Protein AF-A0A0C6FPY2-F1 (afdb_monomer)

Mean predicted aligned error: 19.99 Å

Organism: NCBI:txid270351

Secondary structure (DSSP, 8-state):
-PPPHHHHHHHHHHHHHHHHT--S-SHHHHHHHHHHHHHHHHHHHHHHT--------------SSS-----EEEETTEEEE--PPPP----S-------S------------PPPP-THHHHHHHHHHHHHHHHHTS--PPPPHHHHHHHHHHHHTTPEE-STTS--EE--HHHHHHHHHHHHHTT--TTS-HHHHHHHHHHHHHTTS---HHHHHHHHHHHHHHHHHHTT--HHHHHHHHHHHHTSPPPPHHHHHHHHHHHHHHHHHHHT--HHHHHHHHHHHHTSHHHHHHHHHHHHT--S--SSSS-SSGGGSS------------PPPTTS---

pLDDT: mean 70.2, std 24.11, range [26.72, 98.31]

Foldseek 3Di:
DDDDLVRLVVLLVVLVVVLVPDPDDDPVNVVSVVVNVVSVVVNVVVLVVDDDDDDDDDDDDDDDDDDDFDDWDDDSNAIWGWDDDDPDPDDPDDDDDDDDDDDDDDDDDTDTDGDDDPVVVVVVVVVVVVVVVCVVPPHDDDDPVLVVVLVLCVVLPWDQPDPVSNDTHDDPVSVVVSVVVCVVVVVCVPPPLPVLVVVLQCLLQVVPHDDPLQVVLVVVVVVVVVVVLVVQDPVNVVVVVCVQVVDPDDDVVVVVVVVVVVVVVVCVVVVHDPVVVSVVVSVVCSDPVNSVVSNVQVVQADDDDSARHDPDPVVRDPDDPPPPNDLPQDQDPVRDTD

Structure (mmCIF, N/CA/C/O backbone):
data_AF-A0A0C6FPY2-F1
#
_entry.id   AF-A0A0C6FPY2-F1
#
loop_
_atom_site.group_PDB
_atom_site.id
_atom_site.type_symbol
_atom_site.label_atom_id
_atom_site.label_alt_id
_atom_site.label_comp_id
_atom_site.label_asym_id
_atom_site.label_entity_id
_atom_site.label_seq_id
_atom_site.pdbx_PDB_ins_code
_atom_site.Cartn_x
_atom_site.Cartn_y
_atom_site.Cartn_z
_atom_site.occupancy
_atom_site.B_iso_or_equiv
_atom_site.auth_seq_id
_atom_site.auth_comp_id
_atom_site.auth_asym_id
_atom_site.auth_atom_id
_atom_site.pdbx_PDB_model_num
ATOM 1 N N . MET A 1 1 ? -2.153 37.430 -32.594 1.00 76.69 1 MET A N 1
ATOM 2 C CA . MET A 1 1 ? -3.542 37.606 -32.113 1.00 76.69 1 MET A CA 1
ATOM 3 C C . MET A 1 1 ? -3.763 36.633 -30.969 1.00 76.69 1 MET A C 1
ATOM 5 O O . MET A 1 1 ? -3.404 35.472 -31.121 1.00 76.69 1 MET A O 1
ATOM 9 N N . THR A 1 2 ? -4.265 37.092 -29.825 1.00 91.62 2 THR A N 1
ATOM 10 C CA . THR A 1 2 ? -4.570 36.222 -28.676 1.00 91.62 2 THR A CA 1
ATOM 11 C C . THR A 1 2 ? -5.831 35.415 -28.983 1.00 91.62 2 THR A C 1
ATOM 13 O O . THR A 1 2 ? -6.823 36.002 -29.408 1.00 91.62 2 THR A O 1
ATOM 16 N N . MET A 1 3 ? -5.797 34.089 -28.810 1.00 95.19 3 MET A N 1
ATOM 17 C CA . MET A 1 3 ? -6.982 33.241 -29.007 1.00 95.19 3 MET A CA 1
ATOM 18 C C . MET A 1 3 ? -8.059 33.584 -27.971 1.00 95.19 3 MET A C 1
ATOM 20 O O . MET A 1 3 ? -7.750 33.779 -26.792 1.00 95.19 3 MET A O 1
ATOM 24 N N . THR A 1 4 ? -9.321 33.641 -28.399 1.00 95.69 4 THR A N 1
ATOM 25 C CA . THR A 1 4 ? -10.466 33.772 -27.488 1.00 95.69 4 THR A CA 1
ATOM 26 C C . THR A 1 4 ? -10.624 32.508 -26.637 1.00 95.69 4 THR A C 1
ATOM 28 O O . THR A 1 4 ? -10.095 31.446 -26.970 1.00 95.69 4 THR A O 1
ATOM 31 N N . ARG A 1 5 ? -11.377 32.591 -25.533 1.00 92.44 5 ARG A N 1
ATOM 32 C CA . ARG A 1 5 ? -11.673 31.426 -24.680 1.00 92.44 5 ARG A CA 1
ATOM 33 C C . ARG A 1 5 ? -12.324 30.285 -25.468 1.00 92.44 5 ARG A C 1
ATOM 35 O O . ARG A 1 5 ? -11.948 29.133 -25.295 1.00 92.44 5 ARG A O 1
ATOM 42 N N . GLU A 1 6 ? -13.262 30.612 -26.352 1.00 94.94 6 GLU A N 1
ATOM 43 C CA . GLU A 1 6 ? -13.939 29.646 -27.228 1.00 94.94 6 GLU A CA 1
ATOM 44 C C . GLU A 1 6 ? -12.956 28.976 -28.193 1.00 94.94 6 GLU A C 1
ATOM 46 O O . GLU A 1 6 ? -12.966 27.757 -28.330 1.00 94.94 6 GLU A O 1
ATOM 51 N N . GLN A 1 7 ? -12.041 29.749 -28.789 1.00 96.06 7 GLN A N 1
ATOM 52 C CA . GLN A 1 7 ? -10.987 29.211 -29.653 1.00 96.06 7 GLN A CA 1
ATOM 53 C C . GLN A 1 7 ? -10.018 28.303 -28.883 1.00 96.06 7 GLN A C 1
ATOM 55 O O . GLN A 1 7 ? -9.578 27.286 -29.413 1.00 96.06 7 GLN A O 1
ATOM 60 N N . LEU A 1 8 ? -9.695 28.644 -27.631 1.00 94.81 8 LEU A N 1
ATOM 61 C CA . LEU A 1 8 ? -8.868 27.805 -26.760 1.00 94.81 8 LEU A CA 1
ATOM 62 C C . LEU A 1 8 ? -9.571 26.490 -26.391 1.00 94.81 8 LEU A C 1
ATOM 64 O O . LEU A 1 8 ? -8.928 25.446 -26.406 1.00 94.81 8 LEU A O 1
ATOM 68 N N . ILE A 1 9 ? -10.875 26.518 -26.093 1.00 93.19 9 ILE A N 1
ATOM 69 C CA . ILE A 1 9 ? -11.669 25.309 -25.809 1.00 93.19 9 ILE A CA 1
ATOM 70 C C . ILE A 1 9 ? -11.730 24.407 -27.045 1.00 93.19 9 ILE A C 1
ATOM 72 O O . ILE A 1 9 ? -11.393 23.231 -26.947 1.00 93.19 9 ILE A O 1
ATOM 76 N N . ALA A 1 10 ? -12.066 24.964 -28.211 1.00 95.19 10 ALA A N 1
ATOM 77 C CA . ALA A 1 10 ? -12.132 24.199 -29.454 1.00 95.19 10 ALA A CA 1
ATOM 78 C C . ALA A 1 10 ? -10.785 23.538 -29.793 1.00 95.19 10 ALA A C 1
ATOM 80 O O . ALA A 1 10 ? -10.741 22.362 -30.145 1.00 95.19 10 ALA A O 1
ATOM 81 N N . ARG A 1 11 ? -9.672 24.264 -29.618 1.00 96.75 11 ARG A N 1
ATOM 82 C CA . ARG A 1 11 ? -8.326 23.730 -29.868 1.00 96.75 11 ARG A CA 1
ATOM 83 C C . ARG A 1 11 ? -7.916 22.650 -28.863 1.00 96.75 11 ARG A C 1
ATOM 85 O O . ARG A 1 11 ? -7.263 21.688 -29.251 1.00 96.75 11 ARG A O 1
ATOM 92 N N . ARG A 1 12 ? -8.297 22.789 -27.586 1.00 97.69 12 ARG A N 1
ATOM 93 C CA . ARG A 1 12 ? -8.093 21.750 -26.561 1.00 97.69 12 ARG A CA 1
ATOM 94 C C . ARG A 1 12 ? -8.775 20.447 -26.975 1.00 97.69 12 ARG A C 1
ATOM 96 O O . ARG A 1 12 ? -8.150 19.395 -26.904 1.00 97.69 12 ARG A O 1
ATOM 103 N N . ASP A 1 13 ? -10.034 20.533 -27.394 1.00 94.06 13 ASP A N 1
ATOM 104 C CA . ASP A 1 13 ? -10.842 19.358 -27.733 1.00 94.06 13 ASP A CA 1
ATOM 105 C C . ASP A 1 13 ? -10.333 18.684 -29.016 1.00 94.06 13 ASP A C 1
ATOM 107 O O . ASP A 1 13 ? -10.238 17.460 -29.074 1.00 94.06 13 ASP A O 1
ATOM 111 N N . GLU A 1 14 ? -9.909 19.476 -30.006 1.00 97.00 14 GLU A N 1
ATOM 112 C CA . GLU A 1 14 ? -9.254 18.978 -31.220 1.00 97.00 14 GLU A CA 1
ATOM 113 C C . GLU A 1 14 ? -7.953 18.216 -30.908 1.00 97.00 14 GLU A C 1
ATOM 115 O O . GLU A 1 14 ? -7.761 17.101 -31.393 1.00 97.00 14 GLU A O 1
ATOM 120 N N . LEU A 1 15 ? -7.068 18.789 -30.082 1.00 95.44 15 LEU A N 1
ATOM 121 C CA . LEU A 1 15 ? -5.802 18.153 -29.702 1.00 95.44 15 LEU A CA 1
ATOM 122 C C . LEU A 1 15 ? -6.018 16.876 -28.894 1.00 95.44 15 LEU A C 1
ATOM 124 O O . LEU A 1 15 ? -5.331 15.887 -29.134 1.00 95.44 15 LEU A O 1
ATOM 128 N N . GLN A 1 16 ? -6.979 16.881 -27.967 1.00 95.12 16 GLN A N 1
ATOM 129 C CA . GLN A 1 16 ? -7.322 15.686 -27.201 1.00 95.12 16 GLN A CA 1
ATOM 130 C C . GLN A 1 16 ? -7.795 14.565 -28.136 1.00 95.12 16 GLN A C 1
ATOM 132 O O . GLN A 1 16 ? -7.278 13.457 -28.057 1.00 95.12 16 GLN A O 1
ATOM 137 N N . ALA A 1 17 ? -8.678 14.869 -29.093 1.00 92.56 17 ALA A N 1
ATOM 138 C CA . ALA A 1 17 ? -9.138 13.887 -30.074 1.00 92.56 17 ALA A CA 1
ATOM 139 C C . ALA A 1 17 ? -8.003 13.360 -30.977 1.00 92.56 17 ALA A C 1
ATOM 141 O O . ALA A 1 17 ? -7.987 12.179 -31.318 1.00 92.56 17 ALA A O 1
ATOM 142 N N . GLN A 1 18 ? -7.037 14.206 -31.359 1.00 94.12 18 GLN A N 1
ATOM 143 C CA . GLN A 1 18 ? -5.865 13.790 -32.146 1.00 94.12 18 GLN A CA 1
ATOM 144 C C . GLN A 1 18 ? -4.920 12.878 -31.355 1.00 94.12 18 GLN A C 1
ATOM 146 O O . GLN A 1 18 ? -4.381 11.920 -31.915 1.00 94.12 18 GLN A O 1
ATOM 151 N N . ILE A 1 19 ? -4.732 13.153 -30.062 1.00 92.06 19 ILE A N 1
ATOM 152 C CA . ILE A 1 19 ? -3.955 12.302 -29.154 1.00 92.06 19 ILE A CA 1
ATOM 153 C C . ILE A 1 19 ? -4.657 10.952 -28.982 1.00 92.06 19 ILE A C 1
ATOM 155 O O . ILE A 1 19 ? -4.022 9.920 -29.176 1.00 92.06 19 ILE A O 1
ATOM 159 N N . ASP A 1 20 ? -5.964 10.954 -28.716 1.00 88.44 20 ASP A N 1
ATOM 160 C CA . ASP A 1 20 ? -6.750 9.734 -28.498 1.00 88.44 20 ASP A CA 1
ATOM 161 C C . ASP A 1 20 ? -6.816 8.849 -29.759 1.00 88.44 20 ASP A C 1
ATOM 163 O O . ASP A 1 20 ? -6.809 7.624 -29.667 1.00 88.44 20 ASP A O 1
ATOM 167 N N . ALA A 1 21 ? -6.840 9.456 -30.952 1.00 91.31 21 ALA A N 1
ATOM 168 C CA . ALA A 1 21 ? -6.819 8.742 -32.231 1.00 91.31 21 ALA A CA 1
ATOM 169 C C . ALA A 1 21 ? -5.420 8.236 -32.641 1.00 91.31 21 ALA A C 1
ATOM 171 O O . ALA A 1 21 ? -5.292 7.478 -33.609 1.00 91.31 21 ALA A O 1
ATOM 172 N N . SER A 1 22 ? -4.360 8.656 -31.946 1.00 92.56 22 SER A N 1
ATOM 173 C CA . SER A 1 22 ? -2.987 8.267 -32.267 1.00 92.56 22 SER A CA 1
ATOM 174 C C . SER A 1 22 ? -2.629 6.935 -31.600 1.00 92.56 22 SER A C 1
ATOM 176 O O . SER A 1 22 ? -2.383 6.866 -30.402 1.00 92.56 22 SER A O 1
ATOM 178 N N . ASN A 1 23 ? -2.505 5.865 -32.392 1.00 75.56 23 ASN A N 1
ATOM 179 C CA . ASN A 1 23 ? -2.154 4.514 -31.915 1.00 75.56 23 ASN A CA 1
ATOM 180 C C . ASN A 1 23 ? -0.660 4.330 -31.546 1.00 75.56 23 ASN A C 1
ATOM 182 O O . ASN A 1 23 ? -0.128 3.225 -31.656 1.00 75.56 23 ASN A O 1
ATOM 186 N N . GLY A 1 24 ? 0.062 5.384 -31.158 1.00 76.25 24 GLY A N 1
ATOM 187 C CA . GLY A 1 24 ? 1.499 5.282 -30.905 1.00 76.25 24 GLY A CA 1
ATOM 188 C C . GLY A 1 24 ? 2.092 6.425 -30.093 1.00 76.25 24 GLY A C 1
ATOM 189 O O . GLY A 1 24 ? 1.536 7.513 -30.007 1.00 76.25 24 GLY A O 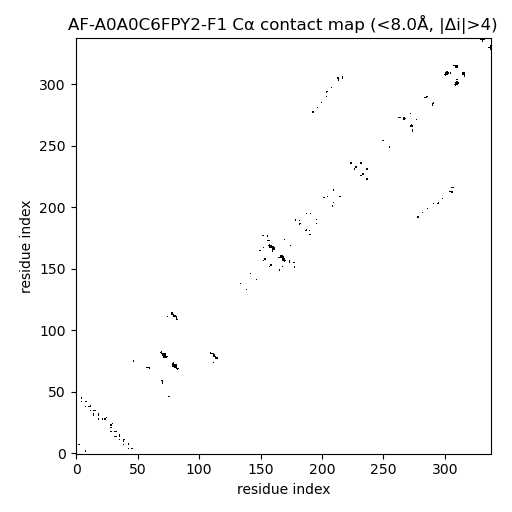1
ATOM 190 N N . TRP A 1 25 ? 3.268 6.166 -29.524 1.00 59.38 25 TRP A N 1
ATOM 191 C CA . TRP A 1 25 ? 4.075 7.142 -28.797 1.00 59.38 25 TRP A CA 1
ATOM 192 C C . TRP A 1 25 ? 5.169 7.659 -29.733 1.00 59.38 25 TRP A C 1
ATOM 194 O O . TRP A 1 25 ? 5.946 6.879 -30.280 1.00 59.38 25 TRP A O 1
ATOM 204 N N . GLY A 1 26 ? 5.226 8.970 -29.957 1.00 84.81 26 GLY A N 1
ATOM 205 C CA . GLY A 1 26 ? 6.209 9.575 -30.853 1.00 84.81 26 GLY A CA 1
ATOM 206 C C . GLY A 1 26 ? 6.302 11.084 -30.676 1.00 84.81 26 GLY A C 1
ATOM 207 O O . GLY A 1 26 ? 5.464 11.692 -30.011 1.00 84.81 26 GLY A O 1
ATOM 208 N N . ALA A 1 27 ? 7.311 11.701 -31.297 1.00 74.88 27 ALA A N 1
ATOM 209 C CA . ALA A 1 27 ? 7.592 13.135 -31.159 1.00 74.88 27 ALA A CA 1
ATOM 210 C C . ALA A 1 27 ? 6.378 14.030 -31.485 1.00 74.88 27 ALA A C 1
ATOM 212 O O . ALA A 1 27 ? 6.184 15.061 -30.848 1.00 74.88 27 ALA A O 1
ATOM 213 N N . ALA A 1 28 ? 5.523 13.601 -32.420 1.00 84.56 28 ALA A N 1
ATOM 214 C CA . ALA A 1 28 ? 4.280 14.295 -32.750 1.00 84.56 28 ALA A CA 1
ATOM 215 C C . ALA A 1 28 ? 3.269 14.292 -31.584 1.00 84.56 28 ALA A C 1
ATOM 217 O O . ALA A 1 28 ? 2.714 15.337 -31.258 1.00 84.56 28 ALA A O 1
ATOM 218 N N . VAL A 1 29 ? 3.071 13.152 -30.911 1.00 90.06 29 VAL A N 1
ATOM 219 C CA . VAL A 1 29 ? 2.168 13.038 -29.746 1.00 90.06 29 VAL A CA 1
ATOM 220 C C . VAL A 1 29 ? 2.714 13.798 -28.537 1.00 90.06 29 VAL A C 1
ATOM 222 O O . VAL A 1 29 ? 1.945 14.417 -27.800 1.00 90.06 29 VAL A O 1
ATOM 225 N N . GLY A 1 30 ? 4.041 13.828 -28.379 1.00 88.62 30 GLY A N 1
ATOM 226 C CA . GLY A 1 30 ? 4.709 14.651 -27.369 1.00 88.62 30 GLY A CA 1
ATOM 227 C C . GLY A 1 30 ? 4.429 16.144 -27.557 1.00 88.62 30 GLY A C 1
ATOM 228 O O . GLY A 1 30 ? 3.974 16.803 -26.626 1.00 88.62 30 GLY A O 1
ATOM 229 N N . ALA A 1 31 ? 4.610 16.661 -28.777 1.00 91.94 31 ALA A N 1
ATOM 230 C CA . ALA A 1 31 ? 4.343 18.066 -29.089 1.00 91.94 31 ALA A CA 1
ATOM 231 C C . ALA A 1 31 ? 2.858 18.442 -28.911 1.00 91.94 31 ALA A C 1
ATOM 233 O O . ALA A 1 31 ? 2.552 19.502 -28.366 1.00 91.94 31 ALA A O 1
ATOM 234 N N . MET A 1 32 ? 1.933 17.559 -29.312 1.00 94.31 32 MET A N 1
ATOM 235 C CA . MET A 1 32 ? 0.491 17.768 -29.107 1.00 94.31 32 MET A CA 1
ATOM 236 C C . MET A 1 32 ? 0.120 17.802 -27.617 1.00 94.31 32 MET A C 1
ATOM 238 O O . MET A 1 32 ? -0.660 18.658 -27.200 1.00 94.31 32 MET A O 1
ATOM 242 N N . SER A 1 33 ? 0.709 16.919 -26.804 1.00 92.50 33 SER A N 1
ATOM 243 C CA . SER A 1 33 ? 0.509 16.907 -25.347 1.00 92.50 33 SER A CA 1
ATOM 244 C C . SER A 1 33 ? 1.019 18.191 -24.686 1.00 92.50 33 SER A C 1
ATOM 246 O O . SER A 1 33 ? 0.346 18.763 -23.828 1.00 92.50 33 SER A O 1
ATOM 248 N N . GLU A 1 34 ? 2.181 18.692 -25.109 1.00 94.69 34 GLU A N 1
ATOM 249 C CA . GLU A 1 34 ? 2.744 19.938 -24.582 1.00 94.69 34 GLU A CA 1
ATOM 250 C C . GLU A 1 34 ? 1.883 21.163 -24.948 1.00 94.69 34 GLU A C 1
ATOM 252 O O . GLU A 1 34 ? 1.612 22.019 -24.096 1.00 94.69 34 GLU A O 1
ATOM 257 N N . GLU A 1 35 ? 1.380 21.224 -26.188 1.00 96.81 35 GLU A N 1
ATOM 258 C CA . GLU A 1 35 ? 0.444 22.267 -26.627 1.00 96.81 35 GLU A CA 1
ATOM 259 C C . GLU A 1 35 ? -0.865 22.223 -25.817 1.00 96.81 35 GLU A C 1
ATOM 261 O O . GLU A 1 35 ? -1.342 23.266 -25.348 1.00 96.81 35 GLU A O 1
ATOM 266 N N . LEU A 1 36 ? -1.415 21.022 -25.598 1.00 95.62 36 LEU A N 1
ATOM 267 C CA . LEU A 1 36 ? -2.635 20.796 -24.823 1.00 95.62 36 LEU A CA 1
ATOM 268 C C . LEU A 1 36 ? -2.497 21.321 -23.385 1.00 95.62 36 LEU A C 1
ATOM 270 O O . LEU A 1 36 ? -3.366 22.060 -22.909 1.00 95.62 36 LEU A O 1
ATOM 274 N N . GLU A 1 37 ? -1.389 21.018 -22.709 1.00 94.69 37 GLU A N 1
ATOM 275 C CA . GLU A 1 37 ? -1.114 21.526 -21.359 1.00 94.69 37 GLU A CA 1
ATOM 276 C C . GLU A 1 37 ? -0.930 23.053 -21.338 1.00 94.69 37 GLU A C 1
ATOM 278 O O . GLU A 1 37 ? -1.426 23.749 -20.444 1.00 94.69 37 GLU A O 1
ATOM 283 N N . GLY A 1 38 ? -0.304 23.623 -22.372 1.00 95.81 38 GLY A N 1
ATOM 284 C CA . GLY A 1 38 ? -0.229 25.073 -22.556 1.00 95.81 38 GLY A CA 1
ATOM 285 C C . GLY A 1 38 ? -1.601 25.747 -22.716 1.00 95.81 38 GLY A C 1
ATOM 286 O O . GLY A 1 38 ? -1.800 26.877 -22.257 1.00 95.81 38 GLY A O 1
ATOM 287 N N . ILE A 1 39 ? -2.567 25.083 -23.353 1.00 95.69 39 ILE A N 1
ATOM 288 C CA . ILE A 1 39 ? -3.945 25.581 -23.492 1.00 95.69 39 ILE A CA 1
ATOM 289 C C . ILE A 1 39 ? -4.707 25.478 -22.169 1.00 95.69 39 ILE A C 1
ATOM 291 O O . ILE A 1 39 ? -5.353 26.453 -21.775 1.00 95.69 39 ILE A O 1
ATOM 295 N N . LYS A 1 40 ? -4.589 24.355 -21.447 1.00 92.56 40 LYS A N 1
ATOM 296 C CA . LYS A 1 40 ? -5.219 24.174 -20.127 1.00 92.56 40 LYS A CA 1
ATOM 297 C C . LYS A 1 40 ? -4.789 25.268 -19.146 1.00 92.56 40 LYS A C 1
ATOM 299 O O . LYS A 1 40 ? -5.649 25.906 -18.538 1.00 92.56 40 LYS A O 1
ATOM 304 N N . ARG A 1 41 ? -3.486 25.578 -19.082 1.00 93.94 41 ARG A N 1
ATOM 305 C CA . ARG A 1 41 ? -2.957 26.674 -18.246 1.00 93.94 41 ARG A CA 1
ATOM 306 C C . ARG A 1 41 ? -3.553 28.040 -18.603 1.00 93.94 41 ARG A C 1
ATOM 308 O O . ARG A 1 41 ? -3.940 28.791 -17.711 1.00 93.94 41 ARG A O 1
ATOM 315 N N . ARG A 1 42 ? -3.682 28.363 -19.896 1.00 94.25 42 ARG A N 1
ATOM 316 C CA . ARG A 1 42 ? -4.280 29.634 -20.355 1.00 94.25 42 ARG A CA 1
ATOM 317 C C . ARG A 1 42 ? -5.768 29.734 -20.023 1.00 94.25 42 ARG A C 1
ATOM 319 O O . ARG A 1 42 ? -6.224 30.788 -19.586 1.00 94.25 42 ARG A O 1
ATOM 326 N N . LEU A 1 43 ? -6.520 28.646 -20.190 1.00 92.19 43 LEU A N 1
ATOM 327 C CA . LEU A 1 43 ? -7.932 28.595 -19.807 1.00 92.19 43 LEU A CA 1
ATOM 328 C C . LEU A 1 43 ? -8.114 28.787 -18.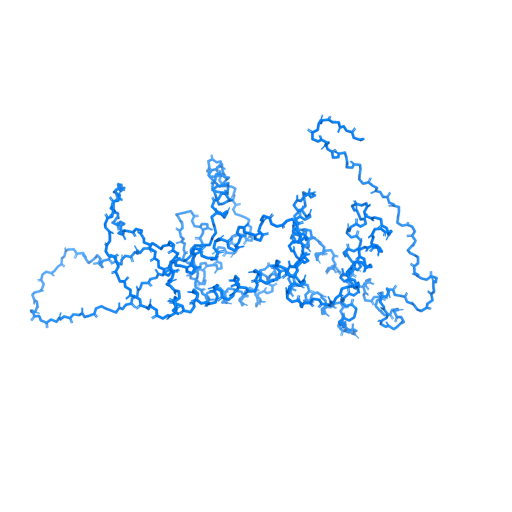299 1.00 92.19 43 LEU A C 1
ATOM 330 O O . LEU A 1 43 ? -9.017 29.515 -17.888 1.00 92.19 43 LEU A O 1
ATOM 334 N N . GLN A 1 44 ? -7.241 28.186 -17.488 1.00 85.88 44 GLN A N 1
ATOM 335 C CA . GLN A 1 44 ? -7.256 28.339 -16.035 1.00 85.88 44 GLN A CA 1
ATOM 336 C C . GLN A 1 44 ? -6.939 29.780 -15.606 1.00 85.88 44 GLN A C 1
ATOM 338 O O . GLN A 1 44 ? -7.665 30.338 -14.784 1.00 85.88 44 GLN A O 1
ATOM 343 N N . ALA A 1 45 ? -5.945 30.424 -16.226 1.00 86.56 45 ALA A N 1
ATOM 344 C CA . ALA A 1 45 ? -5.622 31.833 -15.978 1.00 86.56 45 ALA A CA 1
ATOM 345 C C . ALA A 1 45 ? -6.787 32.783 -16.333 1.00 86.56 45 ALA A C 1
ATOM 347 O O . ALA A 1 45 ? -7.097 33.708 -15.584 1.00 86.56 45 ALA A O 1
ATOM 348 N N . GLN A 1 46 ? -7.523 32.509 -17.417 1.00 86.38 46 GLN A N 1
ATOM 349 C CA . GLN A 1 46 ? -8.708 33.300 -17.782 1.00 86.38 46 GLN A CA 1
ATOM 350 C C . GLN A 1 46 ? -9.883 33.134 -16.805 1.00 86.38 46 GLN A C 1
ATOM 352 O O . GLN A 1 46 ? -10.755 33.998 -16.749 1.00 86.38 46 GLN A O 1
ATOM 357 N N . VAL A 1 47 ? -9.948 32.029 -16.050 1.00 75.25 47 VAL A N 1
ATOM 358 C CA . VAL A 1 47 ? -10.948 31.858 -14.980 1.00 75.25 47 VAL A CA 1
ATOM 359 C C . VAL A 1 47 ? -10.588 32.705 -13.759 1.00 75.25 47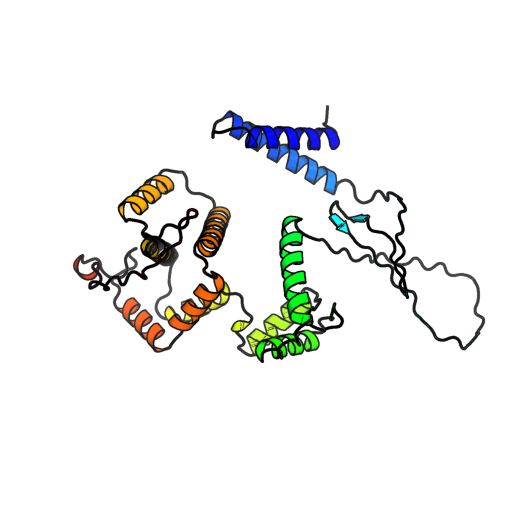 VAL A C 1
ATOM 361 O O . VAL A 1 47 ? -11.488 33.256 -13.130 1.00 75.25 47 VAL A O 1
ATOM 364 N N . SER A 1 48 ? -9.298 32.862 -13.441 1.00 63.88 48 SER A N 1
ATOM 365 C CA . SER A 1 48 ? -8.868 33.707 -12.317 1.00 63.88 48 SER A CA 1
ATOM 366 C C . SER A 1 48 ? -9.047 35.209 -12.562 1.00 63.88 48 SER A C 1
ATOM 368 O O . SER A 1 48 ? -9.180 35.959 -11.601 1.00 63.88 48 SER A O 1
ATOM 370 N N . GLU A 1 49 ? -9.099 35.652 -13.821 1.00 63.06 49 GLU A N 1
ATOM 371 C CA . GLU A 1 49 ? -9.188 37.076 -14.183 1.00 63.06 49 GLU A CA 1
ATOM 372 C C . GLU A 1 49 ? -10.622 37.631 -14.264 1.00 63.06 49 GLU A C 1
ATOM 374 O O . GLU A 1 49 ? -10.793 38.839 -14.413 1.00 63.06 49 GLU A O 1
ATOM 379 N N . ASN A 1 50 ? -11.662 36.794 -14.149 1.00 48.72 50 ASN A N 1
ATOM 380 C CA . ASN A 1 50 ? -13.054 37.225 -14.332 1.00 48.72 50 ASN A CA 1
ATOM 381 C C . ASN A 1 50 ? -13.947 36.894 -13.114 1.00 48.72 50 ASN A C 1
ATOM 383 O O . ASN A 1 50 ? -14.796 35.997 -13.181 1.00 48.72 50 ASN A O 1
ATOM 387 N N . PRO A 1 51 ? -13.773 37.583 -11.970 1.00 43.78 51 PRO A N 1
ATOM 388 C CA . PRO A 1 51 ? -14.655 37.417 -10.825 1.00 43.78 51 PRO A CA 1
ATOM 389 C C . PRO A 1 51 ? -15.980 38.162 -11.075 1.00 43.78 51 PRO A C 1
ATOM 391 O O . PRO A 1 51 ? -16.028 39.387 -11.073 1.00 43.78 51 PRO A O 1
ATOM 394 N N . CYS A 1 52 ? -17.060 37.397 -11.258 1.00 41.59 52 CYS A N 1
ATOM 395 C CA . CYS A 1 52 ? -18.464 37.829 -11.356 1.00 41.59 52 CYS A CA 1
ATOM 396 C C . CYS A 1 52 ? -18.886 38.619 -12.612 1.00 41.59 52 CYS A C 1
ATOM 398 O O . CYS A 1 52 ? -18.856 39.846 -12.657 1.00 41.59 52 CYS A O 1
ATOM 400 N N . ARG A 1 53 ? -19.503 37.905 -13.563 1.00 37.78 53 ARG A N 1
ATOM 401 C CA . ARG A 1 53 ? -20.623 38.437 -14.354 1.00 37.78 53 ARG A CA 1
ATOM 402 C C . ARG A 1 53 ? -21.877 37.647 -13.985 1.00 37.78 53 ARG A C 1
ATOM 404 O O . ARG A 1 53 ? -21.960 36.457 -14.273 1.00 37.78 53 ARG A O 1
ATOM 411 N N . GLN A 1 54 ? -22.804 38.311 -13.304 1.00 38.91 54 GLN A N 1
ATOM 412 C CA . GLN A 1 54 ? -24.153 37.822 -13.023 1.00 38.91 54 GLN A CA 1
ATOM 413 C C . GLN A 1 54 ? -24.879 37.679 -14.369 1.00 38.91 54 GLN A C 1
ATOM 415 O O . GLN A 1 54 ? -24.979 38.653 -15.115 1.00 38.91 54 GLN A O 1
ATOM 420 N N . VAL A 1 55 ? -25.304 36.467 -14.721 1.00 34.09 55 VAL A N 1
ATOM 421 C CA . VAL A 1 55 ? -26.148 36.217 -15.896 1.00 34.09 55 VAL A CA 1
ATOM 422 C C . VAL A 1 55 ? -27.510 35.788 -15.371 1.00 34.09 55 VAL A C 1
ATOM 424 O O . VAL A 1 55 ? -27.617 34.741 -14.739 1.00 34.09 55 VAL A O 1
ATOM 427 N N . ASP A 1 56 ? -28.525 36.613 -15.613 1.00 38.06 56 ASP A N 1
ATOM 428 C CA . ASP A 1 56 ? -29.917 36.317 -15.280 1.00 38.06 56 ASP A CA 1
ATOM 429 C C . ASP A 1 56 ? -30.509 35.337 -16.302 1.00 38.06 56 ASP A C 1
ATOM 431 O O . ASP A 1 56 ? -30.592 35.651 -17.491 1.00 38.06 56 ASP A O 1
ATOM 435 N N . LEU A 1 57 ? -30.968 34.168 -15.846 1.00 30.09 57 LEU A N 1
ATOM 436 C CA . LEU A 1 57 ? -31.882 33.299 -16.597 1.00 30.09 57 LEU A CA 1
ATOM 437 C C . LEU A 1 57 ? -32.909 32.656 -15.647 1.00 30.09 57 LEU A C 1
ATOM 439 O O . LEU A 1 57 ? -32.503 32.067 -14.644 1.00 30.09 57 LEU A O 1
ATOM 443 N N . PRO A 1 58 ? -34.224 32.706 -15.952 1.00 36.91 58 PRO A N 1
ATOM 444 C CA . PRO A 1 58 ? -35.248 32.077 -15.131 1.00 36.91 58 PRO A CA 1
ATOM 445 C C . PRO A 1 58 ? -35.755 30.771 -15.760 1.00 36.91 58 PRO A C 1
ATOM 447 O O . PRO A 1 58 ? -36.355 30.780 -16.831 1.00 36.91 58 PRO A O 1
ATOM 450 N N . HIS A 1 59 ? -35.630 29.661 -15.036 1.00 29.23 59 HIS A N 1
ATOM 451 C CA . HIS A 1 59 ? -36.566 28.541 -15.141 1.00 29.23 59 HIS A CA 1
ATOM 452 C C . HIS A 1 59 ? -36.873 28.038 -13.727 1.00 29.23 59 HIS A C 1
ATOM 454 O O . HIS A 1 59 ? -35.982 27.603 -13.002 1.00 29.23 59 HIS A O 1
ATOM 460 N N . VAL A 1 60 ? -38.140 28.149 -13.325 1.00 32.41 60 VAL A N 1
ATOM 461 C CA . VAL A 1 60 ? -38.662 27.672 -12.038 1.00 32.41 60 VAL A CA 1
ATOM 462 C C . VAL A 1 60 ? -39.484 26.420 -12.322 1.00 32.41 60 VAL A C 1
ATOM 464 O O . VAL A 1 60 ? -40.449 26.487 -13.082 1.00 32.41 60 VAL A O 1
ATOM 467 N N . ILE A 1 61 ? -39.113 25.287 -11.726 1.00 29.19 61 ILE A N 1
ATOM 468 C CA . ILE A 1 61 ? -39.959 24.089 -11.672 1.00 29.19 61 ILE A CA 1
ATOM 469 C C . ILE A 1 61 ? -40.525 24.012 -10.256 1.00 29.19 61 ILE A C 1
ATOM 471 O O . ILE A 1 61 ? -39.783 24.060 -9.279 1.00 29.19 61 ILE A O 1
ATOM 475 N N . GLN A 1 62 ? -41.849 23.945 -10.159 1.00 28.75 62 GLN A N 1
ATOM 476 C CA . GLN A 1 62 ? -42.585 23.961 -8.901 1.00 28.75 62 GLN A CA 1
ATOM 477 C C . GLN A 1 62 ? -42.863 22.521 -8.455 1.00 28.75 62 GLN A C 1
ATOM 479 O O . GLN A 1 62 ? -43.545 21.781 -9.162 1.00 28.75 62 GLN A O 1
ATOM 484 N N . LEU A 1 63 ? -42.356 22.131 -7.284 1.00 29.44 63 LEU A N 1
ATOM 485 C CA . LEU A 1 63 ? -42.756 20.906 -6.587 1.00 29.44 63 LEU A CA 1
ATOM 486 C C . LEU A 1 63 ? -43.466 21.289 -5.284 1.00 29.44 63 LEU A C 1
ATOM 488 O O . LEU A 1 63 ? -43.179 22.323 -4.685 1.00 29.44 63 LEU A O 1
ATOM 492 N N . GLY A 1 64 ? -44.497 20.519 -4.945 1.00 31.45 64 GLY A N 1
ATOM 493 C CA . GLY A 1 64 ? -45.493 20.865 -3.938 1.00 31.45 64 GLY A CA 1
ATOM 494 C C . GLY A 1 64 ? -44.989 20.880 -2.493 1.00 31.45 64 GLY A C 1
ATOM 495 O O . GLY A 1 64 ? -44.007 20.239 -2.147 1.00 31.45 64 GLY A O 1
ATOM 496 N N . THR A 1 65 ? -45.776 21.606 -1.691 1.00 38.56 65 THR A N 1
ATOM 497 C CA . THR A 1 65 ? -45.773 21.771 -0.226 1.00 38.56 65 THR A CA 1
ATOM 498 C C . THR A 1 65 ? -44.499 22.320 0.410 1.00 38.56 65 THR A C 1
ATOM 500 O O . THR A 1 65 ? -43.637 21.576 0.850 1.00 38.56 65 THR A O 1
ATOM 503 N N . GLY A 1 66 ? -44.488 23.644 0.587 1.00 45.00 66 GLY A N 1
ATOM 504 C CA . GLY A 1 66 ? -43.828 24.286 1.727 1.00 45.00 66 GLY A CA 1
ATOM 505 C C . GLY A 1 66 ? -42.698 25.233 1.370 1.00 45.00 66 GLY A C 1
ATOM 506 O O . GLY A 1 66 ? -42.785 26.407 1.718 1.00 45.00 66 GLY A O 1
ATOM 507 N N . ASP A 1 67 ? -41.706 24.765 0.616 1.00 38.59 67 ASP A N 1
ATOM 508 C CA . ASP A 1 67 ? -40.449 25.497 0.463 1.00 38.59 67 ASP A CA 1
ATOM 509 C C . ASP A 1 67 ? -40.225 26.017 -0.961 1.00 38.59 67 ASP A C 1
ATOM 511 O O . ASP A 1 67 ? -40.432 25.335 -1.967 1.00 38.59 67 ASP A O 1
ATOM 515 N N . ARG A 1 68 ? -39.807 27.285 -1.055 1.00 38.44 68 ARG A N 1
ATOM 516 C CA . ARG A 1 68 ? -39.399 27.907 -2.319 1.00 38.44 68 ARG A CA 1
ATOM 517 C C . ARG A 1 68 ? -37.967 27.491 -2.644 1.00 38.44 68 ARG A C 1
ATOM 519 O O . ARG A 1 68 ? -37.030 28.003 -2.045 1.00 38.44 68 ARG A O 1
ATOM 526 N N . ILE A 1 69 ? -37.791 26.651 -3.658 1.00 39.97 69 ILE A N 1
ATOM 527 C CA . ILE A 1 69 ? -36.497 26.482 -4.333 1.00 39.97 69 ILE A CA 1
ATOM 528 C C . ILE A 1 69 ? -36.309 27.659 -5.299 1.00 39.97 69 ILE A C 1
ATOM 530 O O . ILE A 1 69 ? -37.180 27.908 -6.137 1.00 39.97 69 ILE A O 1
ATOM 534 N N . ILE A 1 70 ? -35.178 28.369 -5.223 1.00 46.62 70 ILE A N 1
ATOM 535 C CA . ILE A 1 70 ? -34.833 29.419 -6.193 1.00 46.62 70 ILE A CA 1
ATOM 536 C C . ILE A 1 70 ? -33.550 29.037 -6.944 1.00 46.62 70 ILE A C 1
ATOM 538 O O . ILE A 1 70 ? -32.437 29.313 -6.520 1.00 46.62 70 ILE A O 1
ATOM 542 N N . THR A 1 71 ? -33.769 28.462 -8.130 1.00 42.28 71 THR A N 1
ATOM 543 C CA . THR A 1 71 ? -32.843 28.274 -9.265 1.00 42.28 71 THR A CA 1
ATOM 544 C C . THR A 1 71 ? -31.632 27.346 -9.085 1.00 42.28 71 THR A C 1
ATOM 546 O O . THR A 1 71 ? -30.873 27.408 -8.124 1.00 42.28 71 THR A O 1
ATOM 549 N N . SER A 1 72 ? -31.412 26.511 -10.103 1.00 38.69 72 SER A N 1
ATOM 550 C CA . SER A 1 72 ? -30.140 25.834 -10.363 1.00 38.69 72 SER A CA 1
ATOM 551 C C . SER A 1 72 ? -29.271 26.716 -11.261 1.00 38.69 72 SER A C 1
ATOM 553 O O . SER A 1 72 ? -29.745 27.175 -12.303 1.00 38.69 72 SER A O 1
ATOM 555 N N . GLY A 1 73 ? -28.005 26.919 -10.900 1.00 44.69 73 GLY A N 1
ATOM 556 C CA . GLY A 1 73 ? -27.049 27.685 -11.700 1.00 44.69 73 GLY A CA 1
ATOM 557 C C . GLY A 1 73 ? -25.664 27.047 -11.709 1.00 44.69 73 GLY A C 1
ATOM 558 O O . GLY A 1 73 ? -25.466 25.949 -11.196 1.00 44.69 73 GLY A O 1
ATOM 559 N N . PHE A 1 74 ? -24.687 27.744 -12.289 1.00 44.19 74 PHE A N 1
ATOM 560 C CA . PHE A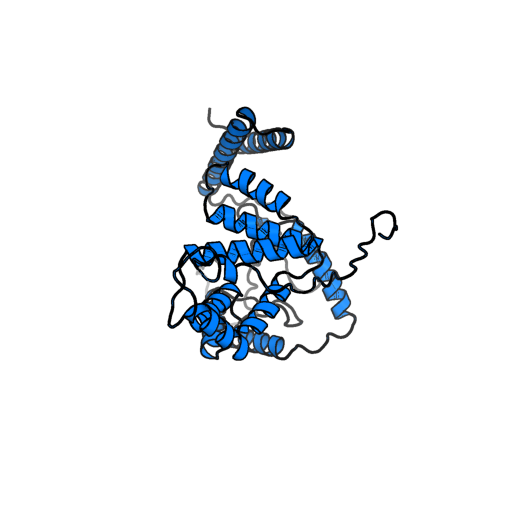 1 74 ? -23.283 27.345 -12.224 1.00 44.19 74 PHE A CA 1
ATOM 561 C C . PHE A 1 74 ? -22.488 28.368 -11.411 1.00 44.19 74 PHE A C 1
ATOM 563 O O . PHE A 1 74 ? -22.505 29.556 -11.730 1.00 44.19 74 PHE A O 1
ATOM 570 N N . TYR A 1 75 ? -21.743 27.917 -10.400 1.00 41.75 75 TYR A N 1
ATOM 571 C CA . TYR A 1 75 ? -20.749 28.734 -9.701 1.00 41.75 75 TYR A CA 1
ATOM 572 C C . TYR A 1 75 ? -19.356 28.227 -10.070 1.00 41.75 75 TYR A C 1
ATOM 574 O O . TYR A 1 75 ? -19.043 27.053 -9.889 1.00 41.75 75 TYR A O 1
ATOM 582 N N . ARG A 1 76 ? -18.516 29.096 -10.647 1.00 43.81 76 ARG A N 1
ATOM 583 C CA . ARG A 1 76 ? -17.178 28.730 -11.164 1.00 43.81 76 ARG A CA 1
ATOM 584 C C . ARG A 1 76 ? -17.183 27.536 -12.140 1.00 43.81 76 ARG A C 1
ATOM 586 O O . ARG A 1 76 ? -16.222 26.779 -12.200 1.00 43.81 76 ARG A O 1
ATOM 593 N N . GLY A 1 77 ? -18.251 27.382 -12.925 1.00 38.81 77 GLY A N 1
ATOM 594 C CA . GLY A 1 77 ? -18.377 26.311 -13.922 1.00 38.81 77 GLY A CA 1
ATOM 595 C C . GLY A 1 77 ? -18.799 24.949 -13.362 1.00 38.81 77 GLY A C 1
ATOM 596 O O . GLY A 1 77 ? -18.858 23.991 -14.126 1.00 38.81 77 GLY A O 1
ATOM 597 N N . LEU A 1 78 ? -19.129 24.863 -12.070 1.00 36.19 78 LEU A N 1
ATOM 598 C CA . LEU A 1 78 ? -19.709 23.674 -11.445 1.00 36.19 78 LEU A CA 1
ATOM 599 C C . LEU A 1 78 ? -21.198 23.899 -11.155 1.00 36.19 78 LEU A C 1
ATOM 601 O O . LEU A 1 78 ? -21.564 25.032 -10.825 1.00 36.19 78 LEU A O 1
ATOM 605 N N . PRO A 1 79 ? -22.052 22.865 -11.272 1.00 39.44 79 PRO A N 1
ATOM 606 C CA . PRO A 1 79 ? -23.451 22.964 -10.874 1.00 39.44 79 PRO A CA 1
ATOM 607 C C . PRO A 1 79 ? -23.533 23.369 -9.401 1.00 39.44 79 PRO A C 1
ATOM 609 O O . PRO A 1 79 ? -22.893 22.744 -8.557 1.00 39.44 79 PRO A O 1
ATOM 612 N N . ALA A 1 80 ? -24.293 24.418 -9.104 1.00 43.75 80 ALA A N 1
ATOM 613 C CA . ALA A 1 80 ? -24.488 24.931 -7.757 1.00 43.75 80 ALA A CA 1
ATOM 614 C C . ALA A 1 80 ? -25.981 25.156 -7.491 1.00 43.75 80 ALA A C 1
ATOM 616 O O . ALA A 1 80 ? -26.728 25.618 -8.360 1.00 43.75 80 ALA A O 1
ATOM 617 N N . VAL A 1 81 ? -26.393 24.836 -6.267 1.00 41.62 81 VAL A N 1
ATOM 618 C CA . VAL A 1 81 ? -27.732 25.112 -5.741 1.00 41.62 81 VAL A CA 1
ATOM 619 C C . VAL A 1 81 ? -27.594 26.250 -4.741 1.00 41.62 81 VAL A C 1
ATOM 621 O O . VAL A 1 81 ? -26.786 26.163 -3.818 1.00 41.62 81 VAL A O 1
ATOM 624 N N . PHE A 1 82 ? -28.353 27.324 -4.945 1.00 41.75 82 PHE A N 1
ATOM 625 C CA . PHE A 1 82 ? -28.375 28.464 -4.037 1.00 41.75 82 PHE A CA 1
ATOM 626 C C . PHE A 1 82 ? -29.614 28.372 -3.151 1.00 41.75 82 PHE A C 1
ATOM 628 O O . PHE A 1 82 ? -30.721 28.157 -3.641 1.00 41.75 82 PHE A O 1
ATOM 635 N N . ILE A 1 83 ? -29.423 28.537 -1.844 1.00 40.81 83 ILE A N 1
ATOM 636 C CA . ILE A 1 83 ? -30.511 28.586 -0.869 1.00 40.81 83 ILE A CA 1
ATOM 637 C C . ILE A 1 83 ? -30.436 29.957 -0.206 1.00 40.81 83 ILE A C 1
ATOM 639 O O . ILE A 1 83 ? -29.439 30.280 0.440 1.00 40.81 83 ILE A O 1
ATOM 643 N N . GLU A 1 84 ? -31.462 30.786 -0.402 1.00 40.16 84 GLU A N 1
ATOM 644 C CA . GLU A 1 84 ? -31.604 32.006 0.391 1.00 40.16 84 GLU A CA 1
ATOM 645 C C . GLU A 1 84 ? -32.110 31.644 1.794 1.00 40.16 84 GLU A C 1
ATOM 647 O O . GLU A 1 84 ? -33.002 30.800 1.919 1.00 40.16 84 GLU A O 1
ATOM 652 N N . PRO A 1 85 ? -31.595 32.282 2.860 1.00 38.72 85 PRO A N 1
ATOM 653 C CA . PRO A 1 85 ? -32.149 32.088 4.187 1.00 38.72 85 PRO A CA 1
ATOM 654 C C . PRO A 1 85 ? -33.584 32.622 4.216 1.00 38.72 85 PRO A C 1
ATOM 656 O O . PRO A 1 85 ? -33.828 33.799 3.940 1.00 38.72 85 PRO A O 1
ATOM 659 N N . THR A 1 86 ? -34.544 31.775 4.583 1.00 41.47 86 THR A N 1
ATOM 660 C CA . THR A 1 86 ? -35.904 32.225 4.889 1.00 41.47 86 THR A CA 1
ATOM 661 C C . THR A 1 86 ? -35.858 33.183 6.074 1.00 41.47 86 THR A C 1
ATOM 663 O O . THR A 1 86 ? -35.301 32.855 7.122 1.00 41.47 86 THR A O 1
ATOM 666 N N . ALA A 1 87 ? -36.430 34.377 5.906 1.00 47.66 87 ALA A N 1
ATOM 667 C CA . ALA A 1 87 ? -36.526 35.359 6.976 1.00 47.66 87 ALA A CA 1
ATOM 668 C C . ALA A 1 87 ? -37.227 34.765 8.213 1.00 47.66 87 ALA A C 1
ATOM 670 O O . ALA A 1 87 ? -38.264 34.115 8.099 1.00 47.66 87 ALA A O 1
ATOM 671 N N . ASP A 1 88 ? -36.627 35.034 9.372 1.00 45.25 88 ASP A N 1
ATOM 672 C CA . ASP A 1 88 ? -37.052 34.692 10.734 1.00 45.25 88 ASP A CA 1
ATOM 673 C C . ASP A 1 88 ? -38.589 34.693 10.936 1.00 45.25 88 ASP A C 1
ATOM 675 O O . ASP A 1 88 ? -39.225 35.748 10.782 1.00 45.25 88 ASP A O 1
ATOM 679 N N . PRO A 1 89 ? -39.216 33.553 11.299 1.00 42.94 89 PRO A N 1
ATOM 680 C CA . PRO A 1 89 ? -40.647 33.481 11.540 1.00 42.94 89 PRO A CA 1
ATOM 681 C C . PRO A 1 89 ? -40.957 34.009 12.946 1.00 42.94 89 PRO A C 1
ATOM 683 O O . PRO A 1 89 ? -41.195 33.251 13.886 1.00 42.94 89 PRO A O 1
ATOM 686 N N . ARG A 1 90 ? -40.999 35.333 13.113 1.00 46.78 90 ARG A N 1
ATOM 687 C CA . ARG A 1 90 ? -41.561 35.916 14.340 1.00 46.78 90 ARG A CA 1
ATOM 688 C C . ARG A 1 90 ? -43.082 35.686 14.394 1.00 46.78 90 ARG A C 1
ATOM 690 O O . ARG A 1 90 ? -43.764 35.900 13.389 1.00 46.78 90 ARG A O 1
ATOM 697 N N . PRO A 1 91 ? -43.643 35.281 15.550 1.00 47.19 91 PRO A N 1
ATOM 698 C CA . PRO A 1 91 ? -45.069 34.997 15.686 1.00 47.19 91 PRO A CA 1
ATOM 699 C C . PRO A 1 91 ? -45.921 36.275 15.564 1.00 47.19 91 PRO A C 1
ATOM 701 O O . PRO A 1 91 ? -45.470 37.367 15.927 1.00 47.19 91 PRO A O 1
ATOM 704 N N . PRO A 1 92 ? -47.175 36.176 15.082 1.00 43.66 92 PRO A N 1
ATOM 705 C CA . PRO A 1 92 ? -48.028 37.336 14.872 1.00 43.66 92 PRO A CA 1
ATOM 706 C C . PRO A 1 92 ? -48.575 37.829 16.215 1.00 43.66 92 PRO A C 1
ATOM 708 O O . PRO A 1 92 ? -49.565 37.312 16.725 1.00 43.66 92 PRO A O 1
ATOM 711 N N . GLY A 1 93 ? -47.944 38.844 16.802 1.00 50.31 93 GLY A N 1
ATOM 712 C CA . GLY A 1 93 ? -48.474 39.434 18.028 1.00 50.31 93 GLY A CA 1
ATOM 713 C C . GLY A 1 93 ? -47.554 40.427 18.711 1.00 50.31 93 GLY A C 1
ATOM 714 O O . GLY A 1 93 ? -46.987 40.108 19.745 1.00 50.31 93 GLY A O 1
ATOM 715 N N . THR A 1 94 ? -47.416 41.623 18.139 1.00 40.94 94 THR A N 1
ATOM 716 C CA . THR A 1 94 ? -47.361 42.932 18.831 1.00 40.94 94 THR A CA 1
ATOM 717 C C . THR A 1 94 ? -47.020 44.002 17.793 1.00 40.94 94 THR A C 1
ATOM 719 O O . THR A 1 94 ? -45.892 44.111 17.323 1.00 40.94 94 THR A O 1
ATOM 722 N N . ARG A 1 95 ? -48.020 44.794 17.386 1.00 44.75 95 ARG A N 1
ATOM 723 C CA . ARG A 1 95 ? -47.779 46.042 16.652 1.00 44.75 95 ARG A CA 1
ATOM 724 C C . ARG A 1 95 ? -47.252 47.071 17.650 1.00 44.75 95 ARG A C 1
ATOM 726 O O . ARG A 1 95 ? -48.030 47.615 18.425 1.00 44.75 95 ARG A O 1
ATOM 733 N N . GLY A 1 96 ? -45.947 47.311 17.623 1.00 37.66 96 GLY A N 1
ATOM 734 C CA . GLY A 1 96 ? -45.337 48.546 18.104 1.00 37.66 96 GLY A CA 1
ATOM 735 C C . GLY A 1 96 ? -44.834 49.318 16.891 1.00 37.66 96 GLY A C 1
ATOM 736 O O . GLY A 1 96 ? -44.034 48.794 16.121 1.00 37.66 96 GLY A O 1
ATOM 737 N N . GLU A 1 97 ? -45.360 50.518 16.678 1.00 49.94 97 GLU A N 1
ATOM 738 C CA . GLU A 1 97 ? -44.880 51.444 15.656 1.00 49.94 97 GLU A CA 1
ATOM 739 C C . GLU A 1 97 ? -43.479 51.950 16.027 1.00 49.94 97 GLU A C 1
ATOM 741 O O . GLU A 1 97 ? -43.290 52.499 17.110 1.00 49.94 97 GLU A O 1
ATOM 746 N N . THR A 1 98 ? -42.514 51.821 15.115 1.00 39.81 98 THR A N 1
ATOM 747 C CA . THR A 1 98 ? -41.265 52.601 15.113 1.00 39.81 98 THR A CA 1
ATOM 748 C C . THR A 1 98 ? -40.806 52.882 13.673 1.00 39.81 98 THR A C 1
ATOM 750 O O . THR A 1 98 ? -41.234 52.195 12.742 1.00 39.81 98 THR A O 1
ATOM 753 N N . PRO A 1 99 ? -40.040 53.970 1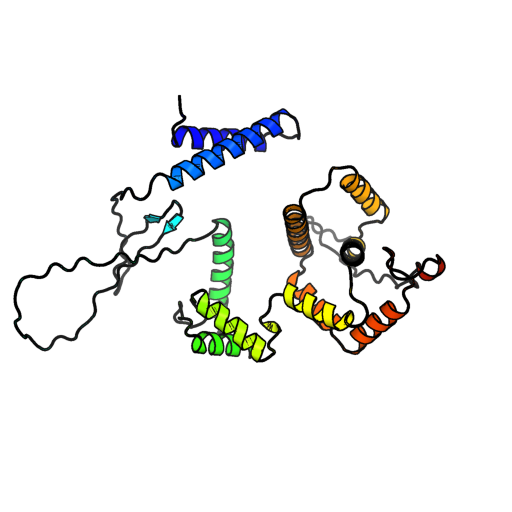3.457 1.00 37.97 99 PRO A N 1
ATOM 754 C CA . PRO A 1 99 ? -40.180 54.832 12.291 1.00 37.97 99 PRO A CA 1
ATOM 755 C C . PRO A 1 99 ? -39.272 54.474 11.114 1.00 37.97 99 PRO A C 1
ATOM 757 O O . PRO A 1 99 ? -38.264 53.785 11.233 1.00 37.97 99 PRO A O 1
ATOM 760 N N . ALA A 1 100 ? -39.658 55.014 9.959 1.00 42.09 100 ALA A N 1
ATOM 761 C CA . ALA A 1 100 ? -38.972 54.895 8.687 1.00 42.09 100 ALA A CA 1
ATOM 762 C C . ALA A 1 100 ? -37.533 55.434 8.728 1.00 42.09 100 ALA A C 1
ATOM 764 O O . ALA A 1 100 ? -37.314 56.600 9.054 1.00 42.09 100 ALA A O 1
ATOM 765 N N . GLY A 1 101 ? -36.591 54.612 8.260 1.00 43.62 101 GLY A N 1
ATOM 766 C CA . GLY A 1 101 ? -35.318 55.088 7.726 1.00 43.62 101 GLY A CA 1
ATOM 767 C C . GLY A 1 101 ? -34.081 54.361 8.234 1.00 43.62 101 GLY A C 1
ATOM 768 O O . GLY A 1 101 ? -33.274 54.982 8.903 1.00 43.62 101 GLY A O 1
ATOM 769 N N . GLU A 1 102 ? -33.869 53.107 7.830 1.00 30.25 102 GLU A N 1
ATOM 770 C CA . GLU A 1 102 ? -32.526 52.511 7.805 1.00 30.25 102 GLU A CA 1
ATOM 771 C C . GLU A 1 102 ? -32.447 51.461 6.683 1.00 30.25 102 GLU A C 1
ATOM 773 O O . GLU A 1 102 ? -33.184 50.475 6.660 1.00 30.25 102 GLU A O 1
ATOM 778 N N . ARG A 1 103 ? -31.590 51.710 5.682 1.00 31.69 103 ARG A N 1
ATOM 779 C CA . ARG A 1 103 ? -31.223 50.711 4.668 1.00 31.69 103 ARG A CA 1
ATOM 780 C C . ARG A 1 103 ? -30.148 49.816 5.280 1.00 31.69 103 ARG A C 1
ATOM 782 O O . ARG A 1 103 ? -28.997 50.233 5.359 1.00 31.69 103 ARG A O 1
ATOM 789 N N . HIS A 1 104 ? -30.497 48.594 5.664 1.00 27.33 104 HIS A N 1
ATOM 790 C CA . HIS A 1 104 ? -29.497 47.573 5.969 1.00 27.33 104 HIS A CA 1
ATOM 791 C C . HIS A 1 104 ? -28.982 46.953 4.665 1.00 27.33 104 HIS A C 1
ATOM 793 O O . HIS A 1 104 ? -29.707 46.258 3.956 1.00 27.33 104 HIS A O 1
ATOM 799 N N . THR A 1 105 ? -27.717 47.207 4.339 1.00 30.19 105 THR A N 1
ATOM 800 C CA . THR A 1 105 ? -26.926 46.362 3.437 1.00 30.19 105 THR A CA 1
ATOM 801 C C . THR A 1 105 ? -26.699 45.008 4.108 1.00 30.19 105 THR A C 1
ATOM 803 O O . THR A 1 105 ? -26.020 44.939 5.132 1.00 30.19 105 THR A O 1
ATOM 806 N N . LEU A 1 106 ? -27.273 43.943 3.544 1.00 27.58 106 LEU A N 1
ATOM 807 C CA . LEU A 1 106 ? -26.979 42.559 3.925 1.00 27.58 106 LEU A CA 1
ATOM 808 C C . LEU A 1 106 ? -25.559 42.182 3.469 1.00 27.58 106 LEU A C 1
ATOM 810 O O . LEU A 1 106 ? -25.142 42.515 2.359 1.00 27.58 106 LEU A O 1
ATOM 814 N N . ALA A 1 107 ? -24.818 41.505 4.346 1.00 31.08 107 ALA A N 1
ATOM 815 C CA . ALA A 1 107 ? -23.482 40.981 4.076 1.00 31.08 107 ALA A CA 1
ATOM 816 C C . ALA A 1 107 ? -23.533 39.776 3.106 1.00 31.08 107 ALA A C 1
ATOM 818 O O . ALA A 1 107 ? -24.511 39.026 3.125 1.00 31.08 107 ALA A O 1
ATOM 819 N N . PRO A 1 108 ? -22.496 39.547 2.277 1.00 31.42 108 PRO A N 1
ATOM 820 C CA . PRO A 1 108 ? -22.477 38.435 1.336 1.00 31.42 108 PRO A CA 1
ATOM 821 C C . PRO A 1 108 ? -22.059 37.139 2.045 1.00 31.42 108 PRO A C 1
ATOM 823 O O . PRO A 1 108 ? -20.919 36.998 2.480 1.00 31.42 108 PRO A O 1
ATOM 826 N N . GLY A 1 109 ? -22.979 36.179 2.124 1.00 32.19 109 GLY A N 1
ATOM 827 C CA . GLY A 1 109 ? -22.728 34.830 2.629 1.00 32.19 109 GLY A CA 1
ATOM 828 C C . GLY A 1 109 ? -23.541 33.812 1.840 1.00 32.19 109 GLY A C 1
ATOM 829 O O . GLY A 1 109 ? -24.599 33.392 2.289 1.00 32.19 109 GLY A O 1
ATOM 830 N N . ALA A 1 110 ? -23.072 33.453 0.645 1.00 30.83 110 ALA A N 1
ATOM 831 C CA . ALA A 1 110 ? -23.615 32.334 -0.120 1.00 30.83 110 ALA A CA 1
ATOM 832 C C . ALA A 1 110 ? -22.699 31.115 0.062 1.00 30.83 110 ALA A C 1
ATOM 834 O O . ALA A 1 110 ? -21.505 31.183 -0.238 1.00 30.83 110 ALA A O 1
ATOM 835 N N . THR A 1 111 ? -23.260 30.012 0.550 1.00 33.19 111 THR A N 1
ATOM 836 C CA . THR A 1 111 ? -22.587 28.711 0.652 1.00 33.19 111 THR A CA 1
ATOM 837 C C . THR A 1 111 ? -22.587 28.037 -0.720 1.00 33.19 111 THR A C 1
ATOM 839 O O . THR A 1 111 ? -23.630 27.936 -1.361 1.00 33.19 111 THR A O 1
ATOM 842 N N . VAL A 1 112 ? -21.422 27.582 -1.186 1.00 30.27 112 VAL A N 1
ATOM 843 C CA . VAL A 1 112 ? -21.250 26.885 -2.472 1.00 30.27 112 VAL A CA 1
ATOM 844 C C . VAL A 1 112 ? -20.964 25.412 -2.194 1.00 30.27 112 VAL A C 1
ATOM 846 O O . VAL A 1 112 ? -19.958 25.096 -1.565 1.00 30.27 112 VAL A O 1
ATOM 849 N N . ILE A 1 113 ? -21.815 24.515 -2.694 1.00 35.59 113 ILE A N 1
ATOM 850 C CA . ILE A 1 113 ? -21.563 23.068 -2.712 1.00 35.59 113 ILE A CA 1
ATOM 851 C C . ILE A 1 113 ? -21.039 22.711 -4.108 1.00 35.59 113 ILE A C 1
ATOM 853 O O . ILE A 1 113 ? -21.709 22.975 -5.104 1.00 35.59 113 ILE A O 1
ATOM 857 N N . ALA A 1 114 ? -19.832 22.148 -4.192 1.00 26.72 114 ALA A N 1
ATOM 858 C CA . ALA A 1 114 ? -19.218 21.692 -5.439 1.00 26.72 114 ALA A CA 1
ATOM 859 C C . ALA A 1 114 ? -19.336 20.163 -5.556 1.00 26.72 114 ALA A C 1
ATOM 861 O O . ALA A 1 114 ? -18.787 19.442 -4.727 1.00 26.72 114 ALA A O 1
ATOM 862 N N . ALA A 1 115 ? -20.032 19.665 -6.583 1.00 34.53 115 ALA A N 1
ATOM 863 C CA . ALA A 1 115 ? -20.159 18.232 -6.862 1.00 34.53 115 ALA A CA 1
ATOM 864 C C . ALA A 1 115 ? -19.083 17.753 -7.855 1.00 34.53 115 ALA A C 1
ATOM 866 O O . ALA A 1 115 ? -18.857 18.385 -8.890 1.00 34.53 115 ALA A O 1
ATOM 867 N N . ALA A 1 116 ? -18.439 16.619 -7.558 1.00 28.50 116 ALA A N 1
ATOM 868 C CA . ALA A 1 116 ? -17.428 15.993 -8.406 1.00 28.50 116 ALA A CA 1
ATOM 869 C C . ALA A 1 116 ? -17.969 14.758 -9.163 1.00 28.50 116 ALA A C 1
ATOM 871 O O . ALA A 1 116 ? -18.465 13.809 -8.562 1.00 28.50 116 ALA A O 1
ATOM 872 N N . ASN A 1 117 ? -17.737 14.771 -10.482 1.00 35.31 117 ASN A N 1
ATOM 873 C CA . ASN A 1 117 ? -17.744 13.672 -11.462 1.00 35.31 117 ASN A CA 1
ATOM 874 C C . ASN A 1 117 ? -19.079 12.966 -11.807 1.00 35.31 117 ASN A C 1
ATOM 876 O O . ASN A 1 117 ? -19.752 12.380 -10.970 1.00 35.31 117 ASN A O 1
ATOM 880 N N . LEU A 1 118 ? -19.416 12.936 -13.104 1.00 36.31 118 LEU A N 1
ATOM 881 C CA . LEU A 1 118 ? -20.646 12.330 -13.646 1.00 36.31 118 LEU A CA 1
ATOM 882 C C . LEU A 1 118 ? -20.677 10.789 -13.550 1.00 36.31 118 LEU A C 1
ATOM 884 O O . LEU A 1 118 ? -21.756 10.228 -13.407 1.00 36.31 118 LEU A O 1
ATOM 888 N N . ARG A 1 119 ? -19.523 10.099 -13.538 1.00 40.28 119 ARG A N 1
ATOM 889 C CA . ARG A 1 119 ? -19.462 8.644 -13.253 1.00 40.28 119 ARG A CA 1
ATOM 890 C C . ARG A 1 119 ? -19.797 8.309 -11.798 1.00 40.28 119 ARG A C 1
ATOM 892 O O . ARG A 1 119 ? -20.288 7.222 -11.517 1.00 40.28 119 ARG A O 1
ATOM 899 N N . SER A 1 120 ? -19.599 9.262 -10.888 1.00 45.03 120 SER A N 1
ATOM 900 C CA . SER A 1 120 ? -19.993 9.122 -9.489 1.00 45.03 120 SER A CA 1
ATOM 901 C C . SER A 1 120 ? -21.510 9.066 -9.339 1.00 45.03 120 SER A C 1
ATOM 903 O O . SER A 1 120 ? -21.972 8.493 -8.369 1.00 45.03 120 SER A O 1
ATOM 905 N N . LEU A 1 121 ? -22.296 9.612 -10.278 1.00 38.03 121 LEU A N 1
ATOM 906 C CA . LEU A 1 121 ? -23.760 9.629 -10.179 1.00 38.03 121 LEU A CA 1
ATOM 907 C C . LEU A 1 121 ? -24.411 8.285 -10.525 1.00 38.03 121 LEU A C 1
ATOM 909 O O . LEU A 1 121 ? -25.460 7.981 -9.971 1.00 38.03 121 LEU A O 1
ATOM 913 N N . GLU A 1 122 ? -23.804 7.463 -11.384 1.00 42.81 122 GLU A N 1
ATOM 914 C CA . GLU A 1 122 ? -24.296 6.100 -11.651 1.00 42.81 122 GLU A CA 1
ATOM 915 C C . GLU A 1 122 ? -23.984 5.163 -10.481 1.00 42.81 122 GLU A C 1
ATOM 917 O O . GLU A 1 122 ? -24.861 4.427 -10.036 1.00 42.81 122 GLU A O 1
ATOM 922 N N . VAL A 1 123 ? -22.786 5.288 -9.901 1.00 44.47 123 VAL A N 1
ATOM 923 C CA . VAL A 1 123 ? -22.409 4.597 -8.660 1.00 44.47 123 VAL A CA 1
ATOM 924 C C . VAL A 1 123 ? -23.265 5.085 -7.488 1.00 44.47 123 VAL A C 1
ATOM 926 O O . VAL A 1 123 ? -23.736 4.274 -6.697 1.00 44.47 123 VAL A O 1
ATOM 929 N N . LEU A 1 124 ? -23.535 6.390 -7.387 1.00 39.25 124 LEU A N 1
ATOM 930 C CA . LEU A 1 124 ? -24.426 6.952 -6.370 1.00 39.25 124 LEU A CA 1
ATOM 931 C C . LEU A 1 124 ? -25.861 6.461 -6.569 1.00 39.25 124 LEU A C 1
ATOM 933 O O . LEU A 1 124 ? -26.515 6.132 -5.594 1.00 39.25 124 LEU A O 1
ATOM 937 N N . ARG A 1 125 ? -26.343 6.347 -7.811 1.00 45.69 125 ARG A N 1
ATOM 938 C CA . ARG A 1 125 ? -27.671 5.804 -8.115 1.00 45.69 125 ARG A CA 1
ATOM 939 C C . ARG A 1 125 ? -27.784 4.331 -7.739 1.00 45.69 125 ARG A C 1
ATOM 941 O O . ARG A 1 125 ? -28.785 3.950 -7.152 1.00 45.69 125 ARG A O 1
ATOM 948 N N . GLU A 1 126 ? -26.760 3.524 -8.001 1.00 50.06 126 GLU A N 1
ATOM 949 C CA . GLU A 1 126 ? -26.734 2.122 -7.572 1.00 50.06 126 GLU A CA 1
ATOM 950 C C . GLU A 1 126 ? -26.696 1.995 -6.040 1.00 50.06 126 GLU A C 1
ATOM 952 O O . GLU A 1 126 ? -27.384 1.149 -5.468 1.00 50.06 126 GLU A O 1
ATOM 957 N N . HIS A 1 127 ? -25.954 2.869 -5.353 1.00 47.16 127 HIS A N 1
ATOM 958 C CA . HIS A 1 127 ? -25.958 2.934 -3.890 1.00 47.16 127 HIS A CA 1
ATOM 959 C C . HIS A 1 127 ? -27.289 3.448 -3.331 1.00 47.16 127 HIS A C 1
ATOM 961 O O . HIS A 1 127 ? -27.741 2.929 -2.316 1.00 47.16 127 HIS A O 1
ATOM 967 N N . ILE A 1 128 ? -27.953 4.391 -4.006 1.00 45.12 128 ILE A N 1
ATOM 968 C CA . ILE A 1 128 ? -29.292 4.886 -3.660 1.00 45.12 128 ILE A CA 1
ATOM 969 C C . ILE A 1 128 ? -30.343 3.794 -3.888 1.00 45.12 128 ILE A C 1
ATOM 971 O O . ILE A 1 128 ? -31.187 3.600 -3.024 1.00 45.12 128 ILE A O 1
ATOM 975 N N . ASP A 1 129 ? -30.273 3.023 -4.975 1.00 43.69 129 ASP A N 1
ATOM 976 C CA . ASP A 1 129 ? -31.201 1.918 -5.247 1.00 43.69 129 ASP A CA 1
ATOM 977 C C . ASP A 1 129 ? -30.977 0.747 -4.267 1.00 43.69 129 ASP A C 1
ATOM 979 O O . ASP A 1 129 ? -31.938 0.144 -3.778 1.00 43.69 129 ASP A O 1
ATOM 983 N N . LYS A 1 130 ? -29.720 0.460 -3.890 1.00 47.97 130 LYS A N 1
ATOM 984 C CA . LYS A 1 130 ? -29.379 -0.498 -2.819 1.00 47.97 130 LYS A CA 1
ATOM 985 C C . LYS A 1 130 ? -29.839 0.001 -1.447 1.00 47.97 130 LYS A C 1
ATOM 987 O O . LYS A 1 130 ? -30.398 -0.786 -0.684 1.00 47.97 130 LYS A O 1
ATOM 992 N N . ALA A 1 131 ? -29.668 1.288 -1.147 1.00 41.47 131 ALA A N 1
ATOM 993 C CA . ALA A 1 131 ? -30.132 1.916 0.088 1.00 41.47 131 ALA A CA 1
ATOM 994 C C . ALA A 1 131 ? -31.665 1.965 0.162 1.00 41.47 131 ALA A C 1
ATOM 996 O O . ALA A 1 131 ? -32.222 1.619 1.195 1.00 41.47 131 ALA A O 1
ATOM 997 N N . ALA A 1 132 ? -32.361 2.256 -0.940 1.00 37.44 132 ALA A N 1
ATOM 998 C CA . ALA A 1 132 ? -33.820 2.221 -1.042 1.00 37.44 132 ALA A CA 1
ATOM 999 C C . ALA A 1 132 ? -34.370 0.790 -0.895 1.00 37.44 132 ALA A C 1
ATOM 1001 O O . ALA A 1 132 ? -35.382 0.565 -0.231 1.00 37.44 132 ALA A O 1
ATOM 1002 N N . THR A 1 133 ? -33.660 -0.205 -1.439 1.00 37.38 133 THR A N 1
ATOM 1003 C CA . THR A 1 133 ? -33.979 -1.631 -1.244 1.00 37.38 133 THR A CA 1
ATOM 1004 C C . THR A 1 133 ? -33.738 -2.078 0.207 1.00 37.38 133 THR A C 1
ATOM 1006 O O . THR A 1 133 ? -34.477 -2.922 0.719 1.00 37.38 133 THR A O 1
ATOM 1009 N N . LYS A 1 134 ? -32.748 -1.484 0.893 1.00 40.22 134 LYS A N 1
ATOM 1010 C CA . LYS A 1 134 ? -32.458 -1.680 2.325 1.00 40.22 134 LYS A CA 1
ATOM 1011 C C . LYS A 1 134 ? -33.486 -0.962 3.220 1.00 40.22 134 LYS A C 1
ATOM 1013 O O . LYS A 1 134 ? -33.912 -1.536 4.215 1.00 40.22 134 LYS A O 1
ATOM 1018 N N . LEU A 1 135 ? -33.974 0.216 2.816 1.00 36.88 135 LEU A N 1
ATOM 1019 C CA . LEU A 1 135 ? -35.041 0.978 3.485 1.00 36.88 135 LEU A CA 1
ATOM 1020 C C . LEU A 1 135 ? -36.390 0.240 3.454 1.00 36.88 135 LEU A C 1
ATOM 1022 O O . LEU A 1 135 ? -37.124 0.230 4.437 1.00 36.88 135 LEU A O 1
ATOM 1026 N N . MET A 1 136 ? -36.701 -0.443 2.349 1.00 38.91 136 MET A N 1
ATOM 1027 C CA . MET A 1 136 ? -37.941 -1.223 2.189 1.00 38.91 136 MET A CA 1
ATOM 1028 C C . MET A 1 136 ? -37.961 -2.535 2.996 1.00 38.91 136 MET A C 1
ATOM 1030 O O . MET A 1 136 ? -39.002 -3.185 3.103 1.00 38.91 136 MET A O 1
ATOM 1034 N N . ARG A 1 137 ? -36.828 -2.942 3.580 1.00 39.91 137 ARG A N 1
ATOM 1035 C CA . ARG A 1 137 ? -36.700 -4.116 4.451 1.00 39.91 137 ARG A CA 1
ATOM 1036 C C . ARG A 1 137 ? -36.079 -3.693 5.778 1.00 39.91 137 ARG A C 1
ATOM 1038 O O . ARG A 1 137 ? -34.910 -3.973 5.988 1.00 39.91 137 ARG A O 1
ATOM 1045 N N . GLY A 1 138 ? -36.870 -3.018 6.620 1.00 40.41 138 GLY A N 1
ATOM 1046 C CA . GLY A 1 138 ? -36.594 -2.704 8.033 1.00 40.41 138 GLY A CA 1
ATOM 1047 C C . GLY A 1 138 ? -35.113 -2.724 8.408 1.00 40.41 138 GLY A C 1
ATOM 1048 O O . GLY A 1 138 ? -34.593 -3.790 8.739 1.00 40.41 138 GLY A O 1
ATOM 1049 N N . ALA A 1 139 ? -34.458 -1.563 8.307 1.00 47.81 139 ALA A N 1
ATOM 1050 C CA . ALA A 1 139 ? -33.020 -1.418 8.497 1.00 47.81 139 ALA A CA 1
ATOM 1051 C C . ALA A 1 139 ? -32.543 -2.185 9.739 1.00 47.81 139 ALA A C 1
ATOM 1053 O O . ALA A 1 139 ? -33.094 -2.036 10.832 1.00 47.81 139 ALA A O 1
ATOM 1054 N N . ALA A 1 140 ? -31.537 -3.040 9.544 1.00 50.41 140 ALA A N 1
ATOM 1055 C CA . ALA A 1 140 ? -30.863 -3.699 10.650 1.00 50.41 140 ALA A CA 1
ATOM 1056 C C . ALA A 1 140 ? -30.380 -2.629 11.648 1.00 50.41 140 ALA A C 1
ATOM 1058 O O . ALA A 1 140 ? -29.967 -1.553 11.206 1.00 50.41 140 ALA A O 1
ATOM 1059 N N . PRO A 1 141 ? -30.449 -2.897 12.963 1.00 63.56 141 PRO A N 1
ATOM 1060 C CA . PRO A 1 141 ? -29.929 -1.970 13.957 1.00 63.56 141 PRO A CA 1
ATOM 1061 C C . PRO A 1 141 ? -28.466 -1.643 13.647 1.00 63.56 141 PRO A C 1
ATOM 1063 O O . PRO A 1 141 ? -27.719 -2.522 13.208 1.00 63.56 141 PRO A O 1
ATOM 1066 N N . LEU A 1 142 ? -28.090 -0.380 13.865 1.00 51.94 142 LEU A N 1
ATOM 1067 C CA . LEU A 1 142 ? -26.707 0.073 13.752 1.00 51.94 142 LEU A CA 1
ATOM 1068 C C . LEU A 1 142 ? -25.802 -0.826 14.600 1.00 51.94 142 LEU A C 1
ATOM 1070 O O . LEU A 1 142 ? -26.163 -1.245 15.706 1.00 51.94 142 LEU A O 1
ATOM 1074 N N . THR A 1 143 ? -24.627 -1.126 14.068 1.00 68.75 143 THR A N 1
ATOM 1075 C CA . THR A 1 143 ? -23.545 -1.747 14.828 1.00 68.75 143 THR A CA 1
ATOM 1076 C C . THR A 1 143 ? -23.088 -0.822 15.961 1.00 68.75 143 THR A C 1
ATOM 1078 O O . THR A 1 143 ? -23.334 0.384 15.942 1.00 68.75 143 THR A O 1
ATOM 1081 N N . GLU A 1 144 ? -22.413 -1.375 16.968 1.00 54.56 144 GLU A N 1
ATOM 1082 C CA . GLU A 1 144 ? -21.896 -0.598 18.105 1.00 54.56 144 GLU A CA 1
ATOM 1083 C C . GLU A 1 144 ? -20.940 0.524 17.652 1.00 54.56 144 GLU A C 1
ATOM 1085 O O . GLU A 1 144 ? -20.999 1.639 18.172 1.00 54.56 144 GLU A O 1
ATOM 1090 N N . ASP A 1 145 ? -20.144 0.271 16.609 1.00 51.91 145 ASP A N 1
ATOM 1091 C CA . ASP A 1 145 ? -19.248 1.261 16.007 1.00 51.91 145 ASP A CA 1
ATOM 1092 C C . ASP A 1 145 ? -19.997 2.365 15.254 1.00 51.91 145 ASP A C 1
ATOM 1094 O O . ASP A 1 145 ? -19.649 3.541 15.371 1.00 51.91 145 ASP A O 1
ATOM 1098 N N . GLU A 1 146 ? -21.057 2.020 14.521 1.00 55.78 146 GLU A N 1
ATOM 1099 C CA . GLU A 1 146 ? -21.906 3.008 13.850 1.00 55.78 146 GLU A CA 1
ATOM 1100 C C . GLU A 1 146 ? -22.651 3.885 14.868 1.00 55.78 146 GLU A C 1
ATOM 1102 O O . GLU A 1 146 ? -22.696 5.104 14.701 1.00 55.78 146 GLU A O 1
ATOM 1107 N N . CYS A 1 147 ? -23.163 3.302 15.960 1.00 62.59 147 CYS A N 1
ATOM 1108 C CA . CYS A 1 147 ? -23.754 4.050 17.074 1.00 62.59 147 CYS A CA 1
ATOM 1109 C C . CYS A 1 147 ? -22.745 5.017 17.704 1.00 62.59 147 CYS A C 1
ATOM 1111 O O . CYS A 1 147 ? -23.069 6.182 17.924 1.00 62.59 147 CYS A O 1
ATOM 1113 N N . PHE A 1 148 ? -21.510 4.569 17.942 1.00 64.75 148 PHE A N 1
ATOM 1114 C CA . PHE A 1 148 ? -20.460 5.431 18.479 1.00 64.75 148 PHE A CA 1
ATOM 1115 C C . PHE A 1 148 ? -20.133 6.596 17.539 1.00 64.75 148 PHE A C 1
ATOM 1117 O O . PHE A 1 148 ? -20.002 7.732 17.990 1.00 64.75 148 PHE A O 1
ATOM 1124 N N . MET A 1 149 ? -20.014 6.343 16.232 1.00 61.84 149 MET A N 1
ATOM 1125 C CA . MET A 1 149 ? -19.726 7.394 15.253 1.00 61.84 149 MET A CA 1
ATOM 1126 C C . MET A 1 149 ? -20.865 8.414 15.158 1.00 61.84 149 MET A C 1
ATOM 1128 O O . MET A 1 149 ? -20.590 9.608 15.055 1.00 61.84 149 MET A O 1
ATOM 1132 N N . VAL A 1 150 ? -22.119 7.965 15.260 1.00 63.72 150 VAL A N 1
ATOM 1133 C CA . VAL A 1 150 ? -23.315 8.819 15.357 1.00 63.72 150 VAL A CA 1
ATOM 1134 C C . VAL A 1 150 ? -23.273 9.673 16.627 1.00 63.72 150 VAL A C 1
ATOM 1136 O O . VAL A 1 150 ? -23.381 10.896 16.546 1.00 63.72 150 VAL A O 1
ATOM 1139 N N . GLU A 1 151 ? -23.052 9.067 17.796 1.00 66.38 151 GLU A N 1
ATOM 1140 C CA . GLU A 1 151 ? -22.976 9.782 19.077 1.00 66.38 151 GLU A CA 1
ATOM 1141 C C . GLU A 1 151 ? -21.830 10.798 19.100 1.00 66.38 151 GLU A C 1
ATOM 1143 O O . GLU A 1 151 ? -22.000 11.935 19.547 1.00 66.38 151 GLU A O 1
ATOM 1148 N N . ALA A 1 152 ? -20.667 10.420 18.569 1.00 63.66 152 ALA A N 1
ATOM 1149 C CA . ALA A 1 152 ? -19.512 11.295 18.488 1.00 63.66 152 ALA A CA 1
ATOM 1150 C C . ALA A 1 152 ? -19.752 12.442 17.491 1.00 63.66 152 ALA A C 1
ATOM 1152 O O . ALA A 1 152 ? -19.476 13.598 17.813 1.00 63.66 152 ALA A O 1
ATOM 1153 N N . ALA A 1 153 ? -20.333 12.168 16.320 1.00 65.38 153 ALA A N 1
ATOM 1154 C CA . ALA A 1 153 ? -20.721 13.198 15.359 1.00 65.38 153 ALA A CA 1
ATOM 1155 C C . ALA A 1 153 ? -21.692 14.212 15.992 1.00 65.38 153 ALA A C 1
ATOM 1157 O O . ALA A 1 153 ? -21.455 15.421 15.922 1.00 65.38 153 ALA A O 1
ATOM 1158 N N . MET A 1 154 ? -22.722 13.740 16.700 1.00 68.88 154 MET A N 1
ATOM 1159 C CA . MET A 1 154 ? -23.658 14.605 17.426 1.00 68.88 154 MET A CA 1
ATOM 1160 C C . MET A 1 154 ? -22.963 15.422 18.524 1.00 68.88 154 MET A C 1
ATOM 1162 O O . MET A 1 154 ? -23.194 16.627 18.635 1.00 68.88 154 MET A O 1
ATOM 1166 N N . TYR A 1 155 ? -22.071 14.804 19.303 1.00 73.69 155 TYR A N 1
ATOM 1167 C CA . TYR A 1 155 ? -21.315 15.481 20.361 1.00 73.69 155 TYR A CA 1
ATOM 1168 C C . TYR A 1 155 ? -20.417 16.606 19.818 1.00 73.69 155 TYR A C 1
ATOM 1170 O O . TYR A 1 155 ? -20.313 17.669 20.431 1.00 73.69 155 TYR A O 1
ATOM 1178 N N . TYR A 1 156 ? -19.817 16.418 18.637 1.00 69.19 156 TYR A N 1
ATOM 1179 C CA . TYR A 1 156 ? -19.014 17.441 17.951 1.00 69.19 156 TYR A CA 1
ATOM 1180 C C . TYR A 1 156 ? -19.841 18.393 17.067 1.00 69.19 156 TYR A C 1
ATOM 1182 O O . TYR A 1 156 ? -19.285 19.234 16.354 1.00 69.19 156 TYR A O 1
ATOM 1190 N N . GLY A 1 157 ? -21.172 18.319 17.150 1.00 75.44 157 GLY A N 1
ATOM 1191 C CA . GLY A 1 157 ? -22.096 19.256 16.513 1.00 75.44 157 GLY A CA 1
ATOM 1192 C C . GLY A 1 157 ? -22.262 19.056 15.009 1.00 75.44 157 GLY A C 1
ATOM 1193 O O . GLY A 1 157 ? -22.582 20.016 14.303 1.00 75.44 157 GLY A O 1
ATOM 1194 N N . PHE A 1 158 ? -22.006 17.851 14.503 1.00 81.31 158 PHE A N 1
ATOM 1195 C CA . PHE A 1 158 ? -22.324 17.502 13.125 1.00 81.31 158 PHE A CA 1
ATOM 1196 C C . PHE A 1 158 ? -23.843 17.631 12.937 1.00 81.31 158 PHE A C 1
ATOM 1198 O O . PHE A 1 158 ? -24.621 17.235 13.806 1.00 81.31 158 PHE A O 1
ATOM 1205 N N . GLN A 1 159 ? -24.270 18.211 11.819 1.00 80.19 159 GLN A N 1
ATOM 1206 C CA . GLN A 1 159 ? -25.688 18.394 11.513 1.00 80.19 159 GLN A CA 1
ATOM 1207 C C . GLN A 1 159 ? -26.182 17.239 10.652 1.00 80.19 159 GLN A C 1
ATOM 1209 O O . GLN A 1 159 ? -25.533 16.891 9.670 1.00 80.19 159 GLN A O 1
ATOM 1214 N N . HIS A 1 160 ? -27.328 16.659 10.992 1.00 78.44 160 HIS A N 1
ATOM 1215 C CA . HIS A 1 160 ? -27.966 15.673 10.125 1.00 78.44 160 HIS A CA 1
ATOM 1216 C C . HIS A 1 160 ? -28.466 16.338 8.844 1.00 78.44 160 HIS A C 1
ATOM 1218 O O . HIS A 1 160 ? -28.992 17.452 8.875 1.00 78.44 160 HIS A O 1
ATOM 1224 N N . VAL A 1 161 ? -28.271 15.653 7.724 1.00 78.50 161 VAL A N 1
ATOM 1225 C CA . VAL A 1 161 ? -28.668 16.119 6.388 1.00 78.50 161 VAL A CA 1
ATOM 1226 C C . VAL A 1 161 ? -29.916 15.384 5.901 1.00 78.50 161 VAL A C 1
ATOM 1228 O O . VAL A 1 161 ? -30.607 15.872 5.010 1.00 78.50 161 VAL A O 1
ATOM 1231 N N . ASP A 1 162 ? -30.210 14.226 6.485 1.00 73.69 162 ASP A N 1
ATOM 1232 C CA . ASP A 1 162 ? -31.355 13.385 6.174 1.00 73.69 162 ASP A CA 1
ATOM 1233 C C . ASP A 1 162 ? -32.268 13.179 7.390 1.00 73.69 162 ASP A C 1
ATOM 1235 O O . ASP A 1 162 ? -31.846 13.264 8.546 1.00 73.69 162 ASP A O 1
ATOM 1239 N N . ASP A 1 163 ? -33.537 12.882 7.110 1.00 70.94 163 ASP A N 1
ATOM 1240 C CA . ASP A 1 163 ? -34.553 12.613 8.135 1.00 70.94 163 ASP A CA 1
ATOM 1241 C C . ASP A 1 163 ? -34.257 11.324 8.924 1.00 70.94 163 ASP A C 1
ATOM 1243 O O . ASP A 1 163 ? -34.679 11.183 10.072 1.00 70.94 163 ASP A O 1
ATOM 1247 N N . ASP A 1 164 ? -33.491 10.407 8.322 1.00 69.19 164 ASP A N 1
ATOM 1248 C CA . ASP A 1 164 ? -33.100 9.124 8.911 1.00 69.19 164 ASP A CA 1
ATOM 1249 C C . ASP A 1 164 ? -31.842 9.220 9.791 1.00 69.19 164 ASP A C 1
ATOM 1251 O O . ASP A 1 164 ? -31.419 8.222 10.377 1.00 69.19 164 ASP A O 1
ATOM 1255 N N . ALA A 1 165 ? -31.251 10.414 9.914 1.00 68.25 165 ALA A N 1
ATOM 1256 C CA . ALA A 1 165 ? -30.085 10.677 10.747 1.00 68.25 165 ALA A CA 1
ATOM 1257 C C . ALA A 1 165 ? -28.831 9.846 10.388 1.00 68.25 165 ALA A C 1
ATOM 1259 O O . ALA A 1 165 ? -27.934 9.679 11.218 1.00 68.25 165 ALA A O 1
ATOM 1260 N N . THR A 1 166 ? -28.735 9.352 9.151 1.00 62.94 166 THR A N 1
ATOM 1261 C CA . THR A 1 166 ? -27.625 8.505 8.685 1.00 62.94 166 THR A CA 1
ATOM 1262 C C . THR A 1 166 ? -26.531 9.287 7.967 1.00 62.94 166 THR A C 1
ATOM 1264 O O . THR A 1 166 ? -25.402 8.808 7.846 1.00 62.94 166 THR A O 1
ATOM 1267 N N . VAL A 1 167 ? -26.831 10.510 7.524 1.00 69.56 167 VAL A N 1
ATOM 1268 C CA . VAL A 1 167 ? -25.891 11.380 6.819 1.00 69.56 167 VAL A CA 1
ATOM 1269 C C . VAL A 1 167 ? -25.648 12.639 7.634 1.00 69.56 167 VAL A C 1
ATOM 1271 O O . VAL A 1 167 ? -26.570 13.365 7.999 1.00 69.56 167 VAL A O 1
ATOM 1274 N N . PHE A 1 168 ? -24.372 12.932 7.872 1.00 78.31 168 PHE A N 1
ATOM 1275 C CA . PHE A 1 168 ? -23.946 14.079 8.658 1.00 78.31 168 PHE A CA 1
ATOM 1276 C C . PHE A 1 168 ? -23.128 15.062 7.827 1.00 78.31 168 PHE A C 1
ATOM 1278 O O . PHE A 1 168 ? -22.236 14.682 7.069 1.00 78.31 168 PHE A O 1
ATOM 1285 N N . GLN A 1 169 ? -23.389 16.346 8.034 1.00 77.06 169 GLN A N 1
ATOM 1286 C CA . GLN A 1 169 ? -22.577 17.452 7.566 1.00 77.06 169 GLN A CA 1
ATOM 1287 C C . GLN A 1 169 ? -21.714 17.972 8.715 1.00 77.06 169 GLN A C 1
ATOM 1289 O O . GLN A 1 169 ? -22.201 18.262 9.808 1.00 77.06 169 GLN A O 1
ATOM 1294 N N . ALA A 1 170 ? -20.426 18.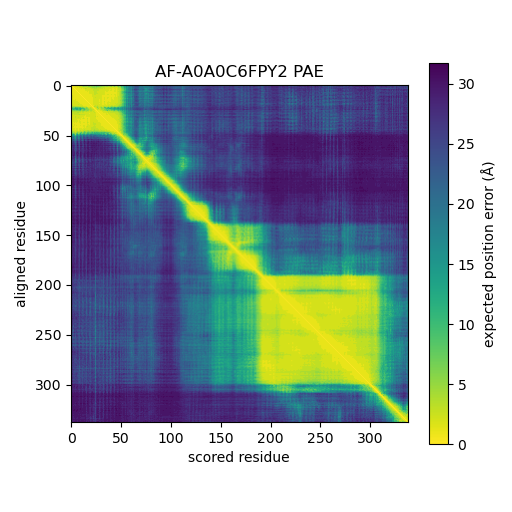144 8.437 1.00 78.44 170 ALA A N 1
ATOM 1295 C CA . ALA A 1 170 ? -19.485 18.786 9.339 1.00 78.44 170 ALA A CA 1
ATOM 1296 C C . ALA A 1 170 ? -18.599 19.771 8.596 1.00 78.44 170 ALA A C 1
ATOM 1298 O O . ALA A 1 170 ? -18.310 19.617 7.408 1.00 78.44 170 ALA A O 1
ATOM 1299 N N . ASN A 1 171 ? -18.146 20.780 9.329 1.00 79.06 171 ASN A N 1
ATOM 1300 C CA . ASN A 1 171 ? -17.045 21.616 8.890 1.00 79.06 171 ASN A CA 1
ATOM 1301 C C . ASN A 1 171 ? -15.691 20.979 9.267 1.00 79.06 171 ASN A C 1
ATOM 1303 O O . ASN A 1 171 ? -15.605 20.031 10.048 1.00 79.06 171 ASN A O 1
ATOM 1307 N N . GLU A 1 172 ? -14.614 21.523 8.706 1.00 66.38 172 GLU A N 1
ATOM 1308 C CA . GLU A 1 172 ? -13.257 21.004 8.890 1.00 66.38 172 GLU A CA 1
ATOM 1309 C C . GLU A 1 172 ? -12.833 20.935 10.368 1.00 66.38 172 GLU A C 1
ATOM 1311 O O . GLU A 1 172 ? -12.235 19.946 10.793 1.00 66.38 172 GLU A O 1
ATOM 1316 N N . SER A 1 173 ? -13.183 21.935 11.186 1.00 71.44 173 SER A N 1
ATOM 1317 C CA . SER A 1 173 ? -12.780 21.957 12.598 1.00 71.44 173 SER A CA 1
ATOM 1318 C C . SER A 1 173 ? -13.499 20.894 13.431 1.00 71.44 173 SER A C 1
ATOM 1320 O O . SER A 1 173 ? -12.898 20.335 14.349 1.00 71.44 173 SER A O 1
ATOM 1322 N N . GLN A 1 174 ? -14.739 20.553 13.077 1.00 74.50 174 GLN A N 1
ATOM 1323 C CA . GLN A 1 174 ? -15.503 19.473 13.707 1.00 74.50 174 GLN A CA 1
ATOM 1324 C C . GLN A 1 174 ? -14.918 18.096 13.385 1.00 74.50 174 GLN A C 1
ATOM 1326 O O . GLN A 1 174 ? -14.771 17.269 14.285 1.00 74.50 174 GLN A O 1
ATOM 1331 N N . ILE A 1 175 ? -14.500 17.871 12.135 1.00 68.94 175 ILE A N 1
ATOM 1332 C CA . ILE A 1 175 ? -13.814 16.634 11.731 1.00 68.94 175 ILE A CA 1
ATOM 1333 C C . ILE A 1 175 ? -12.489 16.492 12.490 1.00 68.94 175 ILE A C 1
ATOM 1335 O O . ILE A 1 175 ? -12.201 15.434 13.049 1.00 68.94 175 ILE A O 1
ATOM 1339 N N . VAL A 1 176 ? -11.701 17.568 12.577 1.00 71.62 176 VAL A N 1
ATOM 1340 C CA . VAL A 1 176 ? -10.435 17.570 13.328 1.00 71.62 176 VAL A CA 1
ATOM 1341 C C . VAL A 1 176 ? -10.661 17.281 14.816 1.00 71.62 176 VAL A C 1
ATOM 1343 O O . VAL A 1 176 ? -9.903 16.507 15.405 1.00 71.62 176 VAL A O 1
ATOM 1346 N N . ALA A 1 177 ? -11.697 17.863 15.429 1.00 73.88 177 ALA A N 1
ATOM 1347 C CA . ALA A 1 177 ? -12.030 17.634 16.834 1.00 73.88 177 ALA A CA 1
ATOM 1348 C C . ALA A 1 177 ? -12.439 16.178 17.108 1.00 73.88 177 ALA A C 1
ATOM 1350 O O . ALA A 1 177 ? -11.928 15.577 18.055 1.00 73.88 177 ALA A O 1
ATOM 1351 N N . LEU A 1 178 ? -13.279 15.599 16.244 1.00 75.69 178 LEU A N 1
ATOM 1352 C CA . LEU A 1 178 ? -13.701 14.200 16.326 1.00 75.69 178 LEU A CA 1
ATOM 1353 C C . LEU A 1 178 ? -12.501 13.246 16.236 1.00 75.69 178 LEU A C 1
ATOM 1355 O O . LEU A 1 178 ? -12.312 12.396 17.104 1.00 75.69 178 LEU A O 1
ATOM 1359 N N . VAL A 1 179 ? -11.638 13.430 15.232 1.00 67.50 179 VAL A N 1
ATOM 1360 C CA . VAL A 1 179 ? -10.435 12.599 15.049 1.00 67.50 179 VAL A CA 1
ATOM 1361 C C . VAL A 1 179 ? -9.482 12.732 16.238 1.00 67.50 179 VAL A C 1
ATOM 1363 O O . VAL A 1 179 ? -8.889 11.744 16.674 1.00 67.50 179 VAL A O 1
ATOM 1366 N N . LYS A 1 180 ? -9.322 13.942 16.790 1.00 73.94 180 LYS A N 1
ATOM 1367 C CA . LYS A 1 180 ? -8.473 14.170 17.965 1.00 73.94 180 LYS A CA 1
ATOM 1368 C C . LYS A 1 180 ? -9.007 13.437 19.197 1.00 73.94 180 LYS A C 1
ATOM 1370 O O . LYS A 1 180 ? -8.233 12.781 19.886 1.00 73.94 180 LYS A O 1
ATOM 1375 N N . ALA A 1 181 ? -10.306 13.518 19.449 1.00 72.88 181 ALA A N 1
ATOM 1376 C CA . ALA A 1 181 ? -10.921 12.869 20.597 1.00 72.88 181 ALA A CA 1
ATOM 1377 C C . ALA A 1 181 ? -10.880 11.346 20.503 1.00 72.88 181 ALA A C 1
ATOM 1379 O O . ALA A 1 181 ? -10.556 10.671 21.475 1.00 72.88 181 ALA A O 1
ATOM 1380 N N . ALA A 1 182 ? -11.126 10.805 19.314 1.00 67.38 182 ALA A N 1
ATOM 1381 C CA . ALA A 1 182 ? -11.010 9.379 19.079 1.00 67.38 182 ALA A CA 1
ATOM 1382 C C . ALA A 1 182 ? -9.561 8.888 19.305 1.00 67.38 182 ALA A C 1
ATOM 1384 O O . ALA A 1 182 ? -9.348 7.878 19.975 1.00 67.38 182 ALA A O 1
ATOM 1385 N N . ARG A 1 183 ? -8.544 9.666 18.895 1.00 67.38 183 ARG A N 1
ATOM 1386 C CA . ARG A 1 183 ? -7.138 9.398 19.261 1.00 67.38 183 ARG A CA 1
ATOM 1387 C C . ARG A 1 183 ? -6.899 9.423 20.771 1.00 67.38 183 ARG A C 1
ATOM 1389 O O . ARG A 1 183 ? -6.235 8.527 21.281 1.00 67.38 183 ARG A O 1
ATOM 1396 N N . GLU A 1 184 ? -7.418 10.427 21.480 1.00 75.62 184 GLU A N 1
ATOM 1397 C CA . GLU A 1 184 ? -7.291 10.546 22.945 1.00 75.62 184 GLU A CA 1
ATOM 1398 C C . GLU A 1 184 ? -7.953 9.367 23.681 1.00 75.62 184 GLU A C 1
ATOM 1400 O O . GLU A 1 184 ? -7.480 8.957 24.739 1.00 75.62 184 GLU A O 1
ATOM 1405 N N . GLN A 1 185 ? -8.996 8.777 23.094 1.00 73.31 185 GLN A N 1
ATOM 1406 C CA . GLN A 1 185 ? -9.685 7.587 23.602 1.00 73.31 185 GLN A CA 1
ATOM 1407 C C . GLN A 1 185 ? -9.037 6.262 23.166 1.00 73.31 185 GLN A C 1
ATOM 1409 O O . GLN A 1 185 ? -9.536 5.195 23.514 1.00 73.31 185 GLN A O 1
ATOM 1414 N N . GLY A 1 186 ? -7.942 6.298 22.400 1.00 68.44 186 GLY A N 1
ATOM 1415 C CA . GLY A 1 186 ? -7.279 5.093 21.896 1.00 68.44 186 GLY A CA 1
ATOM 1416 C C . GLY A 1 186 ? -8.041 4.369 20.779 1.00 68.44 186 GLY A C 1
ATOM 1417 O O . GLY A 1 186 ? -7.680 3.244 20.436 1.00 68.44 186 GLY A O 1
ATOM 1418 N N . ARG A 1 187 ? -9.058 5.007 20.182 1.00 66.38 187 ARG A N 1
ATOM 1419 C CA . ARG A 1 187 ? -9.783 4.518 19.003 1.00 66.38 187 ARG A CA 1
ATOM 1420 C C . ARG A 1 187 ? -8.884 4.651 17.779 1.00 66.38 187 ARG A C 1
ATOM 1422 O O . ARG A 1 187 ? -8.870 5.675 17.100 1.00 66.38 187 ARG A O 1
ATOM 1429 N N . GLN A 1 188 ? -8.034 3.659 17.537 1.00 61.47 188 GLN A N 1
ATOM 1430 C CA . GLN A 1 188 ? -7.194 3.650 16.337 1.00 61.47 188 GLN A CA 1
ATOM 1431 C C . GLN A 1 188 ? -7.987 3.292 15.077 1.00 61.47 188 GLN A C 1
ATOM 1433 O O . GLN A 1 188 ? -7.585 3.677 13.985 1.00 61.47 188 GLN A O 1
ATOM 1438 N N . ASP A 1 189 ? -9.128 2.627 15.227 1.00 63.09 189 ASP A N 1
ATOM 1439 C CA . ASP A 1 189 ? -10.070 2.232 14.176 1.00 63.09 189 ASP A CA 1
ATOM 1440 C C . ASP A 1 189 ? -10.605 3.409 13.341 1.00 63.09 189 ASP A C 1
ATOM 1442 O O . ASP A 1 189 ? -10.870 3.246 12.155 1.00 63.09 189 ASP A O 1
ATOM 1446 N N . VAL A 1 190 ? -10.667 4.622 13.904 1.00 63.78 190 VAL A N 1
ATOM 1447 C CA . VAL A 1 190 ? -11.040 5.837 13.150 1.00 63.78 190 VAL A CA 1
ATOM 1448 C C . VAL A 1 190 ? -9.899 6.430 12.314 1.00 63.78 190 VAL A C 1
ATOM 1450 O O . VAL A 1 190 ? -10.106 7.372 11.546 1.00 63.78 190 VAL A O 1
ATOM 1453 N N . LEU A 1 191 ? -8.664 5.948 12.487 1.00 67.25 191 LEU A N 1
ATOM 1454 C CA . LEU A 1 191 ? -7.535 6.392 11.679 1.00 67.25 191 LEU A CA 1
ATOM 1455 C C . LEU A 1 191 ? -7.547 5.655 10.343 1.00 67.25 191 LEU A C 1
ATOM 1457 O O . LEU A 1 191 ? -7.808 4.452 10.274 1.00 67.25 191 LEU A O 1
ATOM 1461 N N . SER A 1 192 ? -7.167 6.358 9.276 1.00 80.44 192 SER A N 1
ATOM 1462 C CA . SER A 1 192 ? -6.891 5.693 8.007 1.00 80.44 192 SER A CA 1
ATOM 1463 C C . SER A 1 192 ? -5.787 4.642 8.178 1.00 80.44 192 SER A C 1
ATOM 1465 O O . SER A 1 192 ? -4.969 4.700 9.102 1.00 80.44 192 SER A O 1
ATOM 1467 N N . LEU A 1 193 ? -5.775 3.668 7.272 1.00 86.44 193 LEU A N 1
ATOM 1468 C CA . LEU A 1 193 ? -4.865 2.527 7.304 1.00 86.44 193 LEU A CA 1
ATOM 1469 C C . LEU A 1 193 ? -3.391 2.946 7.467 1.00 86.44 193 LEU A C 1
ATOM 1471 O O . LEU A 1 193 ? -2.672 2.406 8.302 1.00 86.44 193 LEU A O 1
ATOM 1475 N N . GLN A 1 194 ? -2.943 3.960 6.719 1.00 90.75 194 GLN A N 1
ATOM 1476 C CA . GLN A 1 194 ? -1.533 4.360 6.678 1.00 90.75 194 GLN A CA 1
ATOM 1477 C C . GLN A 1 194 ? -0.965 4.784 8.056 1.00 90.75 194 GLN A C 1
ATOM 1479 O O . GLN A 1 194 ? 0.040 4.202 8.466 1.00 90.75 194 GLN A O 1
ATOM 1484 N N . PRO A 1 195 ? -1.561 5.730 8.815 1.00 88.94 195 PRO A N 1
ATOM 1485 C CA . PRO A 1 195 ? -1.141 6.033 10.188 1.00 88.94 195 PRO A CA 1
ATOM 1486 C C . PRO A 1 195 ? -1.083 4.823 11.132 1.00 88.94 195 PRO A C 1
ATOM 1488 O O . PRO A 1 195 ? -0.194 4.755 11.986 1.00 88.94 195 PRO A O 1
ATOM 1491 N N . ARG A 1 196 ? -2.001 3.860 10.985 1.00 91.75 196 ARG A N 1
ATOM 1492 C CA . ARG A 1 196 ? -1.987 2.636 11.798 1.00 91.75 196 ARG A CA 1
ATOM 1493 C C . ARG A 1 196 ? -0.848 1.704 11.409 1.00 91.75 196 ARG A C 1
ATOM 1495 O O . ARG A 1 196 ? -0.149 1.219 12.292 1.00 91.75 196 ARG A O 1
ATOM 1502 N N . CYS A 1 197 ? -0.585 1.529 10.114 1.00 94.94 197 CYS A N 1
ATOM 1503 C CA . CYS A 1 197 ? 0.589 0.792 9.645 1.00 94.94 197 CYS A CA 1
ATOM 1504 C C . CYS A 1 197 ? 1.897 1.419 10.147 1.00 94.94 197 CYS A C 1
ATOM 1506 O O . CYS A 1 197 ? 2.813 0.686 10.506 1.00 94.94 197 CYS A O 1
ATOM 1508 N N . VAL A 1 198 ? 1.988 2.755 10.208 1.00 92.56 198 VAL A N 1
ATOM 1509 C CA . VAL A 1 198 ? 3.154 3.452 10.784 1.00 92.56 198 VAL A CA 1
ATOM 1510 C C . VAL A 1 198 ? 3.282 3.156 12.278 1.00 92.56 198 VAL A C 1
ATOM 1512 O O . VAL A 1 198 ? 4.355 2.780 12.730 1.00 92.56 198 VAL A O 1
ATOM 1515 N N . THR A 1 199 ? 2.181 3.225 13.030 1.00 93.25 199 THR A N 1
ATOM 1516 C CA . THR A 1 199 ? 2.185 2.909 14.469 1.00 93.25 199 THR A CA 1
ATOM 1517 C C . THR A 1 199 ? 2.612 1.461 14.735 1.00 93.25 199 THR A C 1
ATOM 1519 O O . THR A 1 199 ? 3.432 1.197 15.615 1.00 93.25 199 THR A O 1
ATOM 1522 N N . TRP A 1 200 ? 2.091 0.513 13.954 1.00 95.31 200 TRP A N 1
ATOM 1523 C CA . TRP A 1 200 ? 2.511 -0.886 14.013 1.00 95.31 200 TRP A CA 1
ATOM 1524 C C . TRP A 1 200 ? 3.994 -1.054 13.654 1.00 95.31 200 TRP A C 1
ATOM 1526 O O . TRP A 1 200 ? 4.720 -1.777 14.337 1.00 95.31 200 TRP A O 1
ATOM 1536 N N . LEU A 1 201 ? 4.467 -0.362 12.615 1.00 95.25 201 LEU A N 1
ATOM 1537 C CA . LEU A 1 201 ? 5.865 -0.406 12.198 1.00 95.25 201 LEU A CA 1
ATOM 1538 C C . LEU A 1 201 ? 6.793 0.087 13.314 1.00 95.25 201 LEU A C 1
ATOM 1540 O O . LEU A 1 201 ? 7.772 -0.590 13.629 1.00 95.25 201 LEU A O 1
ATOM 1544 N N . ASP A 1 202 ? 6.468 1.212 13.948 1.00 94.12 202 ASP A N 1
ATOM 1545 C CA . ASP A 1 202 ? 7.229 1.755 15.076 1.00 94.12 202 ASP A CA 1
ATOM 1546 C C . ASP A 1 202 ? 7.277 0.747 16.234 1.00 94.12 202 ASP A C 1
ATOM 1548 O O . ASP A 1 202 ? 8.346 0.458 16.770 1.00 94.12 202 ASP A O 1
ATOM 1552 N N . LYS A 1 203 ? 6.144 0.104 16.545 1.00 93.50 203 LYS A N 1
ATOM 1553 C CA . LYS A 1 203 ? 6.056 -0.953 17.566 1.00 93.50 203 LYS A CA 1
ATOM 1554 C C . LYS A 1 203 ? 6.977 -2.137 17.255 1.00 93.50 203 LYS A C 1
ATOM 1556 O O . LYS A 1 203 ? 7.651 -2.645 18.151 1.00 93.50 203 LYS A O 1
ATOM 1561 N N . VAL A 1 204 ? 7.042 -2.609 16.008 1.00 93.38 204 VAL A N 1
ATOM 1562 C CA . VAL A 1 204 ? 7.890 -3.767 15.649 1.00 93.38 204 VAL A CA 1
ATOM 1563 C C . VAL A 1 204 ? 9.353 -3.405 15.367 1.00 93.38 204 VAL A C 1
ATOM 1565 O O . VAL A 1 204 ? 10.186 -4.310 15.300 1.00 93.38 204 VAL A O 1
ATOM 1568 N N . THR A 1 205 ? 9.679 -2.116 15.220 1.00 90.94 205 THR A N 1
ATOM 1569 C CA . THR A 1 205 ? 11.036 -1.624 14.903 1.00 90.94 205 THR A CA 1
ATOM 1570 C C . THR A 1 205 ? 11.667 -0.734 15.974 1.00 90.94 205 THR A C 1
ATOM 1572 O O . THR A 1 205 ? 12.738 -0.190 15.736 1.00 90.94 205 THR A O 1
ATOM 1575 N N . GLU A 1 206 ? 11.059 -0.642 17.156 1.00 89.19 206 GLU A N 1
ATOM 1576 C CA . GLU A 1 206 ? 11.508 0.171 18.298 1.00 89.19 206 GLU A CA 1
ATOM 1577 C C . GLU A 1 206 ? 1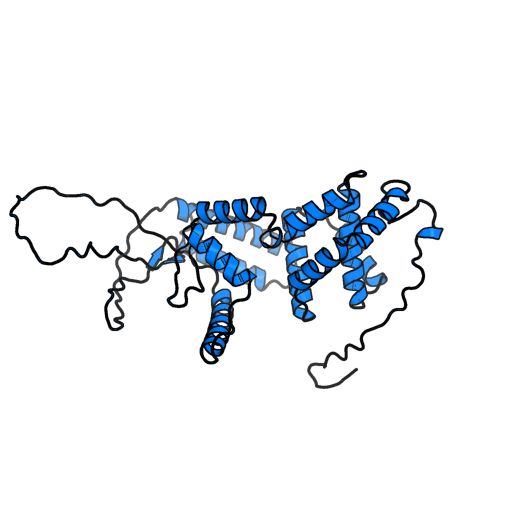3.029 0.115 18.547 1.00 89.19 206 GLU A C 1
ATOM 1579 O O . GLU A 1 206 ? 13.696 1.148 18.548 1.00 89.19 206 GLU A O 1
ATOM 1584 N N . ASP A 1 207 ? 13.594 -1.089 18.673 1.00 87.00 207 ASP A N 1
ATOM 1585 C CA . ASP A 1 207 ? 15.023 -1.287 18.967 1.00 87.00 207 ASP A CA 1
ATOM 1586 C C . ASP A 1 207 ? 15.923 -1.269 17.720 1.00 87.00 207 ASP A C 1
ATOM 1588 O O . ASP A 1 207 ? 17.152 -1.304 17.810 1.00 87.00 207 ASP A O 1
ATOM 1592 N N . ASP A 1 208 ? 15.322 -1.274 16.534 1.00 85.44 208 ASP A N 1
ATOM 1593 C CA . ASP A 1 208 ? 16.012 -1.488 15.269 1.00 85.44 208 ASP A CA 1
ATOM 1594 C C . ASP A 1 208 ? 15.225 -0.843 14.109 1.00 85.44 208 ASP A C 1
ATOM 1596 O O . ASP A 1 208 ? 14.539 -1.536 13.331 1.00 85.44 208 ASP A O 1
ATOM 1600 N N . PRO A 1 209 ? 15.313 0.502 14.005 1.00 87.31 209 PRO A N 1
ATOM 1601 C CA . PRO A 1 209 ? 14.533 1.285 13.060 1.00 87.31 209 PRO A CA 1
ATOM 1602 C C . PRO A 1 209 ? 14.768 0.851 11.618 1.00 87.31 209 PRO A C 1
ATOM 1604 O O . PRO A 1 209 ? 15.874 0.468 11.224 1.00 87.31 209 PRO A O 1
ATOM 1607 N N . THR A 1 210 ? 13.714 0.937 10.814 1.00 89.38 210 THR A N 1
ATOM 1608 C CA . THR A 1 210 ? 13.797 0.652 9.381 1.00 89.38 210 THR A CA 1
ATOM 1609 C C . THR A 1 210 ? 14.376 1.830 8.589 1.00 89.38 210 THR A C 1
ATOM 1611 O O . THR A 1 210 ? 14.475 2.949 9.092 1.00 89.38 210 THR A O 1
ATOM 1614 N N . ASP A 1 211 ? 14.760 1.591 7.335 1.00 89.19 211 ASP A N 1
ATOM 1615 C CA . ASP A 1 211 ? 15.218 2.622 6.404 1.00 89.19 211 ASP A CA 1
ATOM 1616 C C . ASP A 1 211 ? 14.551 2.496 5.028 1.00 89.19 211 ASP A C 1
ATOM 1618 O O . ASP A 1 211 ? 13.779 1.572 4.763 1.00 89.19 211 ASP A O 1
ATOM 1622 N N . LEU A 1 212 ? 14.825 3.465 4.148 1.00 89.69 212 LEU A N 1
ATOM 1623 C CA . LEU A 1 212 ? 14.223 3.521 2.817 1.00 89.69 212 LEU A CA 1
ATOM 1624 C C . LEU A 1 212 ? 14.502 2.250 2.004 1.00 89.69 212 LEU A C 1
ATOM 1626 O O . LEU A 1 212 ? 13.588 1.724 1.377 1.00 89.69 212 LEU A O 1
ATOM 1630 N N . THR A 1 213 ? 15.735 1.742 2.032 1.00 89.50 213 THR A N 1
ATOM 1631 C CA . THR A 1 213 ? 16.127 0.541 1.283 1.00 89.50 213 THR A CA 1
ATOM 1632 C C . THR A 1 213 ? 15.313 -0.666 1.727 1.00 89.50 213 THR A C 1
ATOM 1634 O O . THR A 1 213 ? 14.758 -1.378 0.892 1.00 89.50 213 THR A O 1
ATOM 1637 N N . GLU A 1 214 ? 15.185 -0.869 3.039 1.00 89.25 214 GLU A N 1
ATOM 1638 C CA . GLU A 1 214 ? 14.394 -1.960 3.597 1.00 89.25 214 GLU A CA 1
ATOM 1639 C C . GLU A 1 214 ? 12.906 -1.818 3.242 1.00 89.25 214 GLU A C 1
ATOM 1641 O O . GLU A 1 214 ? 12.261 -2.794 2.867 1.00 89.25 214 GLU A O 1
ATOM 1646 N N . ARG A 1 215 ? 12.343 -0.605 3.318 1.00 93.00 215 ARG A N 1
ATOM 1647 C CA . ARG A 1 215 ? 10.931 -0.367 2.973 1.00 93.00 215 ARG A CA 1
ATOM 1648 C C . ARG A 1 215 ? 10.641 -0.590 1.489 1.00 93.00 215 ARG A C 1
ATOM 1650 O O . ARG A 1 215 ? 9.613 -1.184 1.173 1.00 93.00 215 ARG A O 1
ATOM 1657 N N . LEU A 1 216 ? 11.546 -0.175 0.600 1.00 94.31 216 LEU A N 1
ATOM 1658 C CA . LEU A 1 216 ? 11.446 -0.444 -0.838 1.00 94.31 216 LEU A CA 1
ATOM 1659 C C . LEU A 1 216 ? 11.511 -1.948 -1.127 1.00 94.31 216 LEU A C 1
ATOM 1661 O O . LEU A 1 216 ? 10.681 -2.460 -1.877 1.00 94.31 216 LEU A O 1
ATOM 1665 N N . ALA A 1 217 ? 12.453 -2.657 -0.498 1.00 91.81 217 ALA A N 1
ATOM 1666 C CA . ALA A 1 217 ? 12.595 -4.101 -0.647 1.00 91.81 217 ALA A CA 1
ATOM 1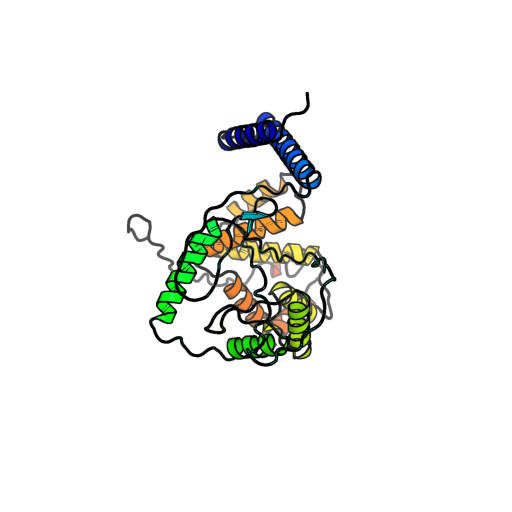667 C C . ALA A 1 217 ? 11.345 -4.849 -0.165 1.00 91.81 217 ALA A C 1
ATOM 1669 O O . ALA A 1 217 ? 10.818 -5.682 -0.894 1.00 91.81 217 ALA A O 1
ATOM 1670 N N . ARG A 1 218 ? 10.821 -4.496 1.017 1.00 92.62 218 ARG A N 1
ATOM 1671 C CA . ARG A 1 218 ? 9.599 -5.106 1.563 1.00 92.62 218 ARG A CA 1
ATOM 1672 C C . ARG A 1 218 ? 8.385 -4.826 0.683 1.00 92.62 218 ARG A C 1
ATOM 1674 O O . ARG A 1 218 ? 7.627 -5.743 0.417 1.00 92.62 218 ARG A O 1
ATOM 1681 N N . PHE A 1 219 ? 8.209 -3.605 0.177 1.00 96.25 219 PHE A N 1
ATOM 1682 C CA . PHE A 1 219 ? 7.108 -3.319 -0.748 1.00 96.25 219 PHE A CA 1
ATOM 1683 C C . PHE A 1 219 ? 7.191 -4.162 -2.032 1.00 96.25 219 PHE A C 1
ATOM 1685 O O . PHE A 1 219 ? 6.178 -4.697 -2.485 1.00 96.25 219 PHE A O 1
ATOM 1692 N N . PHE A 1 220 ? 8.391 -4.306 -2.604 1.00 96.50 220 PHE A N 1
ATOM 1693 C CA . PHE A 1 220 ? 8.598 -5.137 -3.790 1.00 96.50 220 PHE A CA 1
ATOM 1694 C C . PHE A 1 220 ? 8.360 -6.627 -3.506 1.00 96.50 220 PHE A C 1
ATOM 1696 O O . PHE A 1 220 ? 7.702 -7.282 -4.306 1.00 96.50 220 PHE A O 1
ATOM 1703 N N . GLU A 1 221 ? 8.843 -7.142 -2.370 1.00 95.00 221 GLU A N 1
ATOM 1704 C CA . GLU A 1 221 ? 8.624 -8.523 -1.913 1.00 95.00 221 GLU A CA 1
ATOM 1705 C C . GLU A 1 221 ? 7.127 -8.845 -1.829 1.00 95.00 221 GLU A C 1
ATOM 1707 O O . GLU A 1 221 ? 6.667 -9.752 -2.515 1.00 95.00 221 GLU A O 1
ATOM 1712 N N . GLU A 1 222 ? 6.347 -8.050 -1.092 1.00 96.81 222 GLU A N 1
ATOM 1713 C CA . GLU A 1 222 ? 4.901 -8.281 -0.930 1.00 96.81 222 GLU A CA 1
ATOM 1714 C C . GLU A 1 222 ? 4.149 -8.146 -2.273 1.00 96.81 222 GLU A C 1
ATOM 1716 O O . GLU A 1 222 ? 3.232 -8.912 -2.573 1.00 96.81 222 GLU A O 1
ATOM 1721 N N . SER A 1 223 ? 4.573 -7.215 -3.139 1.00 97.25 223 SER A N 1
ATOM 1722 C CA . SER A 1 223 ? 4.008 -7.076 -4.491 1.00 97.25 223 SER A CA 1
ATOM 1723 C C . SER A 1 223 ? 4.304 -8.299 -5.367 1.00 97.25 223 SER A C 1
ATOM 1725 O O . SER A 1 223 ? 3.438 -8.743 -6.124 1.00 97.25 223 SER A O 1
ATOM 1727 N N . ALA A 1 224 ? 5.518 -8.851 -5.269 1.00 97.00 224 ALA A N 1
ATOM 1728 C CA . ALA A 1 224 ? 5.938 -10.045 -5.993 1.00 97.00 224 ALA A CA 1
ATOM 1729 C C . ALA A 1 224 ? 5.206 -11.299 -5.487 1.00 97.00 224 ALA A C 1
ATOM 1731 O O . ALA A 1 224 ? 4.716 -12.082 -6.302 1.00 97.00 224 ALA A O 1
ATOM 1732 N N . GLU A 1 225 ? 5.067 -11.462 -4.168 1.00 97.00 225 GLU A N 1
ATOM 1733 C CA . GLU A 1 225 ? 4.274 -12.538 -3.561 1.00 97.00 225 GLU A CA 1
ATOM 1734 C C . GLU A 1 225 ? 2.804 -12.466 -4.005 1.00 97.00 225 GLU A C 1
ATOM 1736 O O . GLU A 1 225 ? 2.208 -13.488 -4.363 1.00 97.00 225 GLU A O 1
ATOM 1741 N N . PHE A 1 226 ? 2.226 -11.261 -4.076 1.00 97.31 226 PHE A N 1
ATOM 1742 C CA . PHE A 1 226 ? 0.851 -11.095 -4.539 1.00 97.31 226 PHE A CA 1
ATOM 1743 C C . PHE A 1 226 ? 0.670 -11.545 -5.994 1.00 97.31 226 PHE A C 1
ATOM 1745 O O . PHE A 1 226 ? -0.212 -12.363 -6.270 1.00 97.31 226 PHE A O 1
ATOM 1752 N N . VAL A 1 227 ? 1.508 -11.092 -6.932 1.00 97.69 227 VAL A N 1
ATOM 1753 C CA . VAL A 1 227 ? 1.375 -11.520 -8.338 1.00 97.69 227 VAL A CA 1
ATOM 1754 C C . VAL A 1 227 ? 1.717 -13.002 -8.526 1.00 97.69 227 VAL A C 1
ATOM 1756 O O . VAL A 1 227 ? 1.054 -13.682 -9.313 1.00 97.69 227 VAL A O 1
ATOM 1759 N N . GLN A 1 228 ? 2.669 -13.543 -7.756 1.00 98.12 228 GLN A N 1
ATOM 1760 C CA . GLN A 1 228 ? 2.966 -14.978 -7.730 1.00 98.12 228 GLN A CA 1
ATOM 1761 C C . GLN A 1 228 ? 1.730 -15.788 -7.317 1.00 98.12 228 GLN A C 1
ATOM 1763 O O . GLN A 1 228 ? 1.416 -16.795 -7.954 1.00 98.12 228 GLN A O 1
ATOM 1768 N N . SER A 1 229 ? 0.973 -15.326 -6.313 1.00 97.12 229 SER A N 1
ATOM 1769 C CA . SER A 1 229 ? -0.268 -15.983 -5.873 1.00 97.12 229 SER A CA 1
ATOM 1770 C C . SER A 1 229 ? -1.330 -16.087 -6.980 1.00 97.12 229 SER A C 1
ATOM 1772 O O . SER A 1 229 ? -2.214 -16.941 -6.914 1.00 97.12 229 SER A O 1
ATOM 1774 N N . LYS A 1 230 ? -1.223 -15.249 -8.020 1.00 97.06 230 LYS A N 1
ATOM 1775 C CA . LYS A 1 230 ? -2.102 -15.220 -9.200 1.00 97.06 230 LYS A CA 1
ATOM 1776 C C . LYS A 1 230 ? -1.479 -15.877 -10.438 1.00 97.06 230 LYS A C 1
ATOM 1778 O O . LYS A 1 230 ? -2.000 -15.727 -11.539 1.00 97.06 230 LYS A O 1
ATOM 1783 N N . GLY A 1 231 ? -0.390 -16.627 -10.264 1.00 96.75 231 GLY A N 1
ATOM 1784 C CA . GLY A 1 231 ? 0.256 -17.399 -11.328 1.00 96.75 231 GLY A CA 1
ATOM 1785 C C . GLY A 1 231 ? 1.248 -16.609 -12.182 1.00 96.75 231 GLY A C 1
ATOM 1786 O O . GLY A 1 231 ? 1.674 -17.106 -13.224 1.00 96.75 231 GLY A O 1
ATOM 1787 N N . PHE A 1 232 ? 1.635 -15.399 -11.767 1.00 96.94 232 PHE A N 1
ATOM 1788 C CA . PHE A 1 232 ? 2.684 -14.647 -12.450 1.00 96.94 232 PHE A CA 1
ATOM 1789 C C . PHE A 1 232 ? 4.041 -15.324 -12.224 1.00 96.94 232 PHE A C 1
ATOM 1791 O O . PHE A 1 232 ? 4.447 -15.579 -11.090 1.00 96.94 232 PHE A O 1
ATOM 1798 N N . THR A 1 233 ? 4.727 -15.666 -13.312 1.00 97.94 233 THR A N 1
ATOM 1799 C CA . THR A 1 233 ? 5.966 -16.453 -13.253 1.00 97.94 233 THR A CA 1
ATOM 1800 C C . THR A 1 233 ? 7.183 -15.582 -12.959 1.00 97.94 233 THR A C 1
ATOM 1802 O O . THR A 1 233 ? 7.227 -14.405 -13.316 1.00 97.94 233 THR A O 1
ATOM 1805 N N . GLU A 1 234 ? 8.224 -16.183 -12.385 1.00 97.50 234 GLU A N 1
ATOM 1806 C CA . GLU A 1 234 ? 9.520 -15.528 -12.162 1.00 97.50 234 GLU A CA 1
ATOM 1807 C C . GLU A 1 234 ? 10.095 -14.918 -13.454 1.00 97.50 234 GLU A C 1
ATOM 1809 O O . GLU A 1 234 ? 10.545 -13.773 -13.465 1.00 97.50 234 GLU A O 1
ATOM 1814 N N . ALA A 1 235 ? 10.006 -15.638 -14.579 1.00 97.62 235 ALA A N 1
ATOM 1815 C CA . ALA A 1 235 ? 10.450 -15.135 -15.879 1.00 97.62 235 ALA A CA 1
ATOM 1816 C C . ALA A 1 235 ? 9.713 -13.845 -16.287 1.00 97.62 235 ALA A C 1
ATOM 1818 O O . ALA A 1 235 ? 10.349 -12.890 -16.735 1.00 97.62 235 ALA A O 1
ATOM 1819 N N . GLN A 1 236 ? 8.394 -13.786 -16.068 1.00 98.00 236 GLN A N 1
ATOM 1820 C CA . GLN A 1 236 ? 7.597 -12.586 -16.333 1.00 98.00 236 GLN A CA 1
ATOM 1821 C C . GLN A 1 236 ? 7.943 -11.437 -15.376 1.00 98.00 236 GLN A C 1
ATOM 1823 O O . GLN A 1 236 ? 7.996 -10.285 -15.806 1.00 98.00 236 GLN A O 1
ATOM 1828 N N . VAL A 1 237 ? 8.239 -11.723 -14.101 1.00 97.56 237 VAL A N 1
ATOM 1829 C CA . VAL A 1 237 ? 8.756 -10.708 -13.164 1.00 97.56 237 VAL A CA 1
ATOM 1830 C C . VAL A 1 237 ? 10.058 -10.113 -13.700 1.00 97.56 237 VAL A C 1
ATOM 1832 O O . VAL A 1 237 ? 10.188 -8.891 -13.770 1.00 97.56 237 VAL A O 1
ATOM 1835 N N . HIS A 1 238 ? 10.998 -10.945 -14.158 1.00 97.50 238 HIS A N 1
ATOM 1836 C CA . HIS A 1 238 ? 12.247 -10.464 -14.753 1.00 97.50 238 HIS A CA 1
ATOM 1837 C C . HIS A 1 238 ? 12.035 -9.631 -16.023 1.00 97.50 238 HIS A C 1
ATOM 1839 O O . HIS A 1 238 ? 12.750 -8.646 -16.221 1.00 97.50 238 HIS A O 1
ATOM 1845 N N . ASP A 1 239 ? 11.062 -9.979 -16.868 1.00 98.12 239 ASP A N 1
ATOM 1846 C CA . ASP A 1 239 ? 10.688 -9.166 -18.031 1.00 98.12 239 ASP A CA 1
ATOM 1847 C C . ASP A 1 239 ? 10.206 -7.769 -17.622 1.00 98.12 239 ASP A C 1
ATOM 1849 O O . ASP A 1 239 ? 10.679 -6.767 -18.167 1.00 98.12 239 ASP A O 1
ATOM 1853 N N . ILE A 1 240 ? 9.326 -7.682 -16.620 1.00 98.06 240 ILE A N 1
ATOM 1854 C CA . ILE A 1 240 ? 8.833 -6.402 -16.096 1.00 98.06 240 ILE A CA 1
ATOM 1855 C C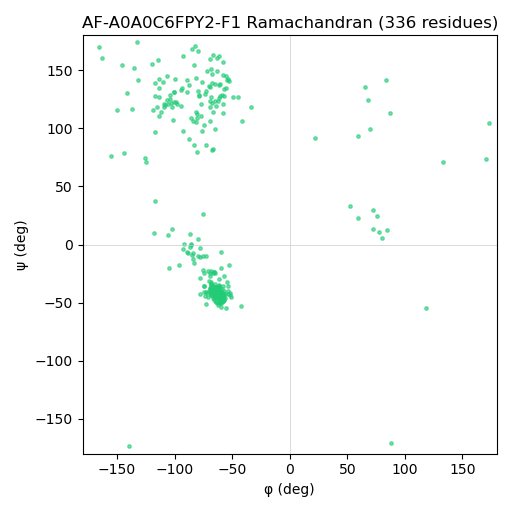 . ILE A 1 240 ? 9.963 -5.593 -15.459 1.00 98.06 240 ILE A C 1
ATOM 1857 O O . ILE A 1 240 ? 10.077 -4.397 -15.727 1.00 98.06 240 ILE A O 1
ATOM 1861 N N . VAL A 1 241 ? 10.838 -6.230 -14.677 1.00 97.69 241 VAL A N 1
ATOM 1862 C CA . VAL A 1 241 ? 12.011 -5.572 -14.084 1.00 97.69 241 VAL A CA 1
ATOM 1863 C C . VAL A 1 241 ? 12.898 -4.984 -15.181 1.00 97.69 241 VAL A C 1
ATOM 1865 O O . VAL A 1 241 ? 13.227 -3.800 -15.127 1.00 97.69 241 VAL A O 1
ATOM 1868 N N . ARG A 1 242 ? 13.223 -5.750 -16.231 1.00 98.31 242 ARG A N 1
ATOM 1869 C CA . ARG A 1 242 ? 13.988 -5.230 -17.379 1.00 98.31 242 ARG A CA 1
ATOM 1870 C C . ARG A 1 242 ? 13.297 -4.038 -18.038 1.00 98.31 242 ARG A C 1
ATOM 1872 O O . ARG A 1 242 ? 13.957 -3.053 -18.363 1.00 98.31 242 ARG A O 1
ATOM 1879 N N . TYR A 1 243 ? 11.982 -4.110 -18.220 1.00 97.88 243 TYR A N 1
ATOM 1880 C CA . TYR A 1 243 ? 11.200 -3.042 -18.841 1.00 97.88 243 TYR A CA 1
ATOM 1881 C C . TYR A 1 243 ? 11.135 -1.760 -17.991 1.00 97.88 243 TYR A C 1
ATOM 1883 O O . TYR A 1 243 ? 11.228 -0.653 -18.525 1.00 97.88 243 TYR A O 1
ATOM 1891 N N . VAL A 1 244 ? 10.965 -1.872 -16.673 1.00 97.19 244 VAL A N 1
ATOM 1892 C CA . VAL A 1 244 ? 10.888 -0.724 -15.754 1.00 97.19 244 VAL A CA 1
ATOM 1893 C C . VAL A 1 244 ? 12.260 -0.084 -15.564 1.00 97.19 244 VAL A C 1
ATOM 1895 O O . VAL A 1 244 ? 12.402 1.111 -15.804 1.00 97.19 244 VAL A O 1
ATOM 1898 N N . PHE A 1 245 ? 13.283 -0.871 -15.231 1.00 96.62 245 PHE A N 1
ATOM 1899 C CA . PHE A 1 245 ? 14.634 -0.356 -14.974 1.00 96.62 245 PHE A CA 1
ATOM 1900 C C . PHE A 1 245 ? 15.400 0.038 -16.248 1.00 96.62 245 PHE A C 1
ATOM 1902 O O . PHE A 1 245 ? 16.445 0.677 -16.162 1.00 96.62 245 PHE A O 1
ATOM 1909 N N . GLY A 1 246 ? 14.885 -0.301 -17.434 1.00 97.00 246 GLY A N 1
ATOM 1910 C CA . GLY A 1 246 ? 15.399 0.184 -18.719 1.00 97.00 246 GLY A CA 1
ATOM 1911 C C . GLY A 1 246 ? 14.976 1.617 -19.076 1.00 97.00 246 GLY A C 1
ATOM 1912 O O . GLY A 1 246 ? 15.382 2.123 -20.122 1.00 97.00 246 GLY A O 1
ATOM 1913 N N . ARG A 1 247 ? 14.150 2.271 -18.248 1.00 97.19 247 ARG A N 1
ATOM 1914 C CA . ARG A 1 247 ? 13.630 3.632 -18.460 1.00 97.19 247 ARG A CA 1
ATOM 1915 C C . ARG A 1 247 ? 14.166 4.598 -17.389 1.00 97.19 247 ARG A C 1
ATOM 1917 O O . ARG A 1 247 ? 14.587 4.145 -16.326 1.00 97.19 247 ARG A O 1
ATOM 1924 N N . PRO A 1 248 ? 14.166 5.923 -17.639 1.00 97.25 248 PRO A N 1
ATOM 1925 C CA . PRO A 1 248 ? 14.426 6.904 -16.588 1.00 97.25 248 PRO A CA 1
ATOM 1926 C C . PRO A 1 248 ? 13.458 6.722 -15.414 1.00 97.25 248 PRO A C 1
ATOM 1928 O O . PRO A 1 248 ? 12.292 6.386 -15.625 1.00 97.25 248 PRO A O 1
ATOM 1931 N N . ALA A 1 249 ? 13.939 6.958 -14.193 1.00 97.00 249 ALA A N 1
ATOM 1932 C CA . ALA A 1 249 ? 13.098 6.910 -13.002 1.00 97.00 249 ALA A CA 1
ATOM 1933 C C . ALA A 1 249 ? 11.965 7.946 -13.090 1.00 97.00 249 ALA A C 1
ATOM 1935 O O . ALA A 1 249 ? 12.188 9.074 -13.534 1.00 97.00 249 ALA A O 1
ATOM 1936 N N . GLY A 1 250 ? 10.763 7.547 -12.673 1.00 95.50 250 GLY A N 1
ATOM 1937 C CA . GLY A 1 250 ? 9.610 8.436 -12.565 1.00 95.50 250 GLY A CA 1
ATOM 1938 C C . GLY A 1 250 ? 9.595 9.241 -11.266 1.00 95.50 250 GLY A C 1
ATOM 1939 O O . GLY A 1 250 ? 10.377 9.000 -10.343 1.00 95.50 250 GLY A O 1
ATOM 1940 N N . GLU A 1 251 ? 8.676 10.202 -11.192 1.00 97.44 251 GLU A N 1
ATOM 1941 C CA . GLU A 1 251 ? 8.493 11.047 -10.011 1.00 97.44 251 GLU A CA 1
ATOM 1942 C C . GLU A 1 251 ? 7.694 10.309 -8.922 1.00 97.44 251 GLU A C 1
ATOM 1944 O O . GLU A 1 251 ? 6.615 9.781 -9.216 1.00 97.44 251 GLU A O 1
ATOM 1949 N N . PRO A 1 252 ? 8.138 10.309 -7.648 1.00 96.50 252 PRO A N 1
ATOM 1950 C CA . PRO A 1 252 ? 7.519 9.492 -6.603 1.00 96.50 252 PRO A CA 1
ATOM 1951 C C . PRO A 1 252 ? 5.994 9.645 -6.455 1.00 96.50 252 PRO A C 1
ATOM 1953 O O . PRO A 1 252 ? 5.318 8.620 -6.359 1.00 96.50 252 PRO A O 1
ATOM 1956 N N . PRO A 1 253 ? 5.396 10.857 -6.483 1.00 96.06 253 PRO A N 1
ATOM 1957 C CA . PRO A 1 253 ? 3.941 10.994 -6.374 1.00 96.06 253 PRO A CA 1
ATOM 1958 C C . PRO A 1 253 ? 3.176 10.299 -7.508 1.00 96.06 253 PRO A C 1
ATOM 1960 O O . PRO A 1 253 ? 2.097 9.751 -7.282 1.00 96.06 253 PRO A O 1
ATOM 1963 N N . GLN A 1 254 ? 3.734 10.307 -8.721 1.00 96.50 254 GLN A N 1
ATOM 1964 C CA . GLN A 1 254 ? 3.130 9.664 -9.882 1.00 96.50 254 GLN A CA 1
ATOM 1965 C C . GLN A 1 254 ? 3.203 8.140 -9.764 1.00 96.50 254 GLN A C 1
ATOM 1967 O O . GLN A 1 254 ? 2.198 7.468 -9.990 1.00 96.50 254 GLN A O 1
ATOM 1972 N N . GLU A 1 255 ? 4.355 7.602 -9.363 1.00 97.94 255 GLU A N 1
ATOM 1973 C CA . GLU A 1 255 ? 4.542 6.155 -9.212 1.00 97.94 255 GLU A CA 1
ATOM 1974 C C . GLU A 1 255 ? 3.689 5.580 -8.075 1.00 97.94 255 GLU A C 1
ATOM 1976 O O . GLU A 1 255 ? 3.093 4.515 -8.227 1.00 97.94 255 GLU A O 1
ATOM 1981 N N . ILE A 1 256 ? 3.531 6.322 -6.970 1.00 97.56 256 ILE A N 1
ATOM 1982 C CA . ILE A 1 256 ? 2.602 5.960 -5.889 1.00 97.56 256 ILE A CA 1
ATOM 1983 C C . ILE A 1 256 ? 1.163 5.897 -6.421 1.00 97.56 256 ILE A C 1
ATOM 1985 O O . ILE A 1 256 ? 0.459 4.914 -6.184 1.00 97.56 256 ILE A O 1
ATOM 1989 N N . GLY A 1 257 ? 0.724 6.914 -7.171 1.00 96.94 257 GLY A N 1
ATOM 1990 C CA . GLY A 1 257 ? -0.617 6.941 -7.760 1.00 96.94 257 GLY A CA 1
ATOM 1991 C C . GLY A 1 257 ? -0.856 5.803 -8.757 1.00 96.94 257 GLY A C 1
ATOM 1992 O O . GLY A 1 257 ? -1.912 5.166 -8.728 1.00 96.94 257 GLY A O 1
ATOM 1993 N N . GLY A 1 258 ? 0.134 5.510 -9.604 1.00 97.81 258 GLY A N 1
ATOM 1994 C CA . GLY A 1 258 ? 0.087 4.415 -10.573 1.00 97.81 258 GLY A CA 1
ATOM 1995 C C . GLY A 1 258 ? 0.010 3.039 -9.909 1.00 97.81 258 GLY A C 1
ATOM 1996 O O . GLY A 1 258 ? -0.838 2.225 -10.285 1.00 97.81 258 GLY A O 1
ATOM 1997 N N . ALA A 1 259 ? 0.834 2.803 -8.883 1.00 97.69 259 ALA A N 1
ATOM 1998 C CA . ALA A 1 259 ? 0.821 1.565 -8.108 1.00 97.69 259 ALA A CA 1
ATOM 1999 C C . ALA A 1 259 ? -0.528 1.354 -7.406 1.00 97.69 259 ALA A C 1
ATOM 2001 O O . ALA A 1 259 ? -1.143 0.300 -7.566 1.00 97.69 259 ALA A O 1
ATOM 2002 N N . MET A 1 260 ? -1.035 2.376 -6.707 1.00 97.06 260 MET A N 1
ATOM 2003 C CA . MET A 1 260 ? -2.319 2.298 -6.002 1.00 97.06 260 MET A CA 1
ATOM 2004 C C . MET A 1 260 ? -3.500 2.062 -6.947 1.00 97.06 260 MET A C 1
ATOM 2006 O O . MET A 1 260 ? -4.362 1.234 -6.665 1.00 97.06 260 MET A O 1
ATOM 2010 N N . THR A 1 261 ? -3.534 2.763 -8.084 1.00 97.44 261 THR A N 1
ATOM 2011 C CA . THR A 1 261 ? -4.622 2.618 -9.064 1.00 97.44 261 THR A CA 1
ATOM 2012 C C . THR A 1 261 ? -4.617 1.224 -9.686 1.00 97.44 261 THR A C 1
ATOM 2014 O O . THR A 1 261 ? -5.667 0.602 -9.822 1.00 97.44 261 THR A O 1
ATOM 2017 N N . THR A 1 262 ? -3.435 0.704 -10.026 1.00 98.00 262 THR A N 1
ATOM 2018 C CA . THR A 1 262 ? -3.300 -0.640 -10.606 1.00 98.00 262 THR A CA 1
ATOM 2019 C C . THR A 1 262 ? -3.662 -1.724 -9.593 1.00 98.00 262 THR A C 1
ATOM 2021 O O . THR A 1 262 ? -4.351 -2.674 -9.954 1.00 98.00 262 THR A O 1
ATOM 2024 N N . MET A 1 263 ? -3.259 -1.563 -8.325 1.00 97.88 263 MET A N 1
ATOM 2025 C CA . MET A 1 263 ? -3.651 -2.463 -7.237 1.00 97.88 263 MET A CA 1
ATOM 2026 C C . MET A 1 263 ? -5.174 -2.512 -7.083 1.00 97.88 263 MET A C 1
ATOM 2028 O O . MET A 1 263 ? -5.750 -3.594 -7.092 1.00 97.88 263 MET A O 1
ATOM 2032 N N . ALA A 1 264 ? -5.834 -1.352 -7.025 1.00 95.12 264 ALA A N 1
ATOM 2033 C CA . ALA A 1 264 ? -7.286 -1.277 -6.879 1.00 95.12 264 ALA A CA 1
ATOM 2034 C C . ALA A 1 264 ? -8.031 -1.959 -8.041 1.00 95.12 264 ALA A C 1
ATOM 2036 O O . ALA A 1 264 ? -8.959 -2.729 -7.806 1.00 95.12 264 ALA A O 1
ATOM 2037 N N . VAL A 1 265 ? -7.598 -1.727 -9.286 1.00 97.62 265 VAL A N 1
ATOM 2038 C CA . VAL A 1 265 ? -8.182 -2.379 -10.473 1.00 97.62 265 VAL A CA 1
ATOM 2039 C C . VAL A 1 265 ? -7.942 -3.888 -10.460 1.00 97.62 265 VAL A C 1
ATOM 2041 O O . VAL A 1 265 ? -8.833 -4.651 -10.825 1.00 97.62 265 VAL A O 1
ATOM 2044 N N . LEU A 1 266 ? -6.757 -4.337 -10.038 1.00 97.81 266 LEU A N 1
ATOM 2045 C CA . LEU A 1 266 ? -6.468 -5.764 -9.923 1.00 97.81 266 LEU A CA 1
ATOM 2046 C C . LEU A 1 266 ? -7.350 -6.423 -8.858 1.00 97.81 266 LEU A C 1
ATOM 2048 O O . LEU A 1 266 ? -7.908 -7.477 -9.139 1.00 97.81 266 LEU A O 1
ATOM 2052 N N . CYS A 1 267 ? -7.506 -5.805 -7.683 1.00 97.06 267 CYS A N 1
ATOM 2053 C CA . CYS A 1 267 ? -8.396 -6.271 -6.616 1.00 97.06 267 CYS A CA 1
ATOM 2054 C C . CYS A 1 267 ? -9.849 -6.403 -7.097 1.00 97.06 267 CYS A C 1
ATOM 2056 O O . CYS A 1 267 ? -10.440 -7.467 -6.924 1.00 97.06 267 CYS A O 1
ATOM 2058 N N . ASP A 1 268 ? -10.380 -5.386 -7.785 1.00 96.25 268 ASP A N 1
ATOM 2059 C CA . ASP A 1 268 ? -11.713 -5.439 -8.405 1.00 96.25 268 ASP A CA 1
ATOM 2060 C C . ASP A 1 268 ? -11.828 -6.607 -9.400 1.00 96.25 268 ASP A C 1
ATOM 2062 O O . ASP A 1 268 ? -12.753 -7.415 -9.321 1.00 96.25 268 ASP A O 1
ATOM 2066 N N . PHE A 1 269 ? -10.824 -6.775 -10.268 1.00 97.50 269 PHE A N 1
ATOM 2067 C CA . PHE A 1 269 ? -10.793 -7.848 -11.264 1.00 97.50 269 PHE A CA 1
ATOM 2068 C C . PHE A 1 269 ? -10.802 -9.257 -10.649 1.00 97.50 269 PHE A C 1
ATOM 2070 O O . PHE A 1 269 ? -11.399 -10.172 -11.217 1.00 97.50 269 PHE A O 1
ATOM 2077 N N . ILE A 1 270 ? -10.145 -9.453 -9.501 1.00 97.44 270 ILE A N 1
ATOM 2078 C CA . ILE A 1 270 ? -10.110 -10.747 -8.798 1.00 97.44 270 ILE A CA 1
ATOM 2079 C C . ILE A 1 270 ? -11.220 -10.902 -7.748 1.00 97.44 270 ILE A C 1
ATOM 2081 O O . ILE A 1 270 ? -11.278 -11.949 -7.105 1.00 97.44 270 ILE A O 1
ATOM 2085 N N . GLY A 1 271 ? -12.088 -9.900 -7.582 1.00 94.81 271 GLY A N 1
ATOM 2086 C CA . GLY A 1 271 ? -13.199 -9.922 -6.630 1.00 94.81 271 GLY A CA 1
ATOM 2087 C C . GLY A 1 271 ? -12.787 -9.792 -5.161 1.00 94.81 271 GLY A C 1
ATOM 2088 O O . GLY A 1 271 ? -13.474 -10.337 -4.301 1.00 94.81 271 GLY A O 1
ATOM 2089 N N . GLU A 1 272 ? -11.683 -9.101 -4.871 1.00 96.44 272 GLU A N 1
ATOM 2090 C CA . GLU A 1 272 ? -11.172 -8.888 -3.510 1.00 96.44 272 GLU A CA 1
ATOM 2091 C C . GLU A 1 272 ? -11.336 -7.425 -3.076 1.00 96.44 272 GLU A C 1
ATOM 2093 O O . GLU A 1 272 ? -11.074 -6.498 -3.845 1.00 96.44 272 GLU A O 1
ATOM 2098 N N . ASP A 1 273 ? -11.714 -7.200 -1.815 1.00 94.62 273 ASP A N 1
ATOM 2099 C CA . ASP A 1 273 ? -11.738 -5.860 -1.220 1.00 94.62 273 ASP A CA 1
ATOM 2100 C C . ASP A 1 273 ? -10.338 -5.498 -0.702 1.00 94.62 273 ASP A C 1
ATOM 2102 O O . ASP A 1 273 ? -9.879 -5.995 0.328 1.00 94.62 273 ASP A O 1
ATOM 2106 N N . MET A 1 274 ? -9.664 -4.599 -1.426 1.00 94.31 274 MET A N 1
ATOM 2107 C CA . MET A 1 274 ? -8.302 -4.148 -1.122 1.00 94.31 274 MET A CA 1
ATOM 2108 C C . MET A 1 274 ? -8.138 -3.668 0.328 1.00 94.31 274 MET A C 1
ATOM 2110 O O . MET A 1 274 ? -7.120 -3.962 0.960 1.00 94.31 274 MET A O 1
ATOM 2114 N N . PHE A 1 275 ? -9.109 -2.921 0.859 1.00 91.62 275 PHE A N 1
ATOM 2115 C CA . PHE A 1 275 ? -9.013 -2.378 2.211 1.00 91.62 275 PHE A CA 1
ATOM 2116 C C . PHE A 1 275 ? -9.313 -3.451 3.249 1.00 91.62 275 PHE A C 1
ATOM 2118 O O . PHE A 1 275 ? -8.553 -3.571 4.204 1.00 91.62 275 PHE A O 1
ATOM 2125 N N . ALA A 1 276 ? -10.332 -4.287 3.044 1.00 88.62 276 ALA A N 1
ATOM 2126 C CA . ALA A 1 276 ? -10.619 -5.391 3.958 1.00 88.62 276 ALA A CA 1
ATOM 2127 C C . ALA A 1 276 ? -9.435 -6.369 4.070 1.00 88.62 276 ALA A C 1
ATOM 2129 O O . ALA A 1 276 ? -9.091 -6.794 5.175 1.00 88.62 276 ALA A O 1
ATOM 2130 N N . CYS A 1 277 ? -8.762 -6.679 2.955 1.00 95.62 277 CYS A N 1
ATOM 2131 C CA . CYS A 1 277 ? -7.539 -7.486 2.961 1.00 95.62 277 CYS A CA 1
ATOM 2132 C C . CYS A 1 277 ? -6.418 -6.821 3.774 1.00 95.62 277 CYS A C 1
ATOM 2134 O O . CYS A 1 277 ? -5.758 -7.488 4.572 1.00 95.62 277 CYS A O 1
ATOM 2136 N N . ALA A 1 278 ? -6.214 -5.512 3.601 1.00 94.69 278 ALA A N 1
ATOM 2137 C CA . ALA A 1 278 ? -5.190 -4.777 4.336 1.00 94.69 278 ALA A CA 1
ATOM 2138 C C . ALA A 1 278 ? -5.484 -4.701 5.845 1.00 94.69 278 ALA A C 1
ATOM 2140 O O . ALA A 1 278 ? -4.567 -4.832 6.655 1.00 94.69 278 ALA A O 1
ATOM 2141 N N . GLU A 1 279 ? -6.752 -4.542 6.229 1.00 92.19 279 GLU A N 1
ATOM 2142 C CA . GLU A 1 279 ? -7.191 -4.557 7.628 1.00 92.19 279 GLU A CA 1
ATOM 2143 C C . GLU A 1 279 ? -6.989 -5.926 8.280 1.00 92.19 279 GLU A C 1
ATOM 2145 O O . GLU A 1 279 ? -6.452 -6.022 9.386 1.00 92.19 279 GLU A O 1
ATOM 2150 N N . ALA A 1 280 ? -7.367 -6.998 7.579 1.00 94.56 280 ALA A N 1
ATOM 2151 C CA . ALA A 1 280 ? -7.170 -8.362 8.057 1.00 94.56 280 ALA A CA 1
ATOM 2152 C C . ALA A 1 280 ? -5.681 -8.679 8.261 1.00 94.56 280 ALA A C 1
ATOM 2154 O O . ALA A 1 280 ? -5.306 -9.286 9.268 1.00 94.56 280 ALA A O 1
ATOM 2155 N N . GLU A 1 281 ? -4.826 -8.235 7.337 1.00 97.19 281 GLU A N 1
ATOM 2156 C CA . GLU A 1 281 ? -3.383 -8.408 7.462 1.00 97.19 281 GLU A CA 1
ATOM 2157 C C . GLU A 1 281 ? -2.819 -7.597 8.628 1.00 97.19 281 GLU A C 1
ATOM 2159 O O . GLU A 1 281 ? -2.086 -8.154 9.445 1.00 97.19 281 GLU A O 1
ATOM 2164 N N . LEU A 1 282 ? -3.203 -6.323 8.770 1.00 95.94 282 LEU A N 1
ATOM 2165 C CA . LEU A 1 282 ? -2.770 -5.481 9.886 1.00 95.94 282 LEU A CA 1
ATOM 2166 C C . LEU A 1 282 ? -3.155 -6.097 11.240 1.00 95.94 282 LEU A C 1
ATOM 2168 O O . LEU A 1 282 ? -2.311 -6.196 12.131 1.00 95.94 282 LEU A O 1
ATOM 2172 N N . ALA A 1 283 ? -4.392 -6.582 11.375 1.00 94.81 283 ALA A N 1
ATOM 2173 C CA . ALA A 1 283 ? -4.854 -7.272 12.577 1.00 94.81 283 ALA A CA 1
ATOM 2174 C C . ALA A 1 283 ? -4.040 -8.546 12.867 1.00 94.81 283 ALA A C 1
ATOM 2176 O O . ALA A 1 283 ? -3.702 -8.827 14.018 1.00 94.81 283 ALA A O 1
ATOM 2177 N N . ARG A 1 284 ? -3.677 -9.305 11.825 1.00 97.06 284 ARG A N 1
ATOM 2178 C CA . ARG A 1 284 ? -2.845 -10.511 11.945 1.00 97.06 284 ARG A CA 1
ATOM 2179 C C . ARG A 1 284 ? -1.410 -10.188 12.363 1.00 97.06 284 ARG A C 1
ATOM 2181 O O . ARG A 1 284 ? -0.818 -10.952 13.127 1.00 97.06 284 ARG A O 1
ATOM 2188 N N . VAL A 1 285 ? -0.819 -9.109 11.850 1.00 96.00 285 VAL A N 1
ATOM 2189 C CA . VAL A 1 285 ? 0.576 -8.753 12.162 1.00 96.00 285 VAL A CA 1
ATOM 2190 C C . VAL A 1 285 ? 0.744 -7.988 13.467 1.00 96.00 285 VAL A C 1
ATOM 2192 O O . VAL A 1 285 ? 1.861 -7.936 13.986 1.00 96.00 285 VAL A O 1
ATOM 2195 N N . ASP A 1 286 ? -0.335 -7.437 14.021 1.00 95.56 286 ASP A N 1
ATOM 2196 C CA . ASP A 1 286 ? -0.314 -6.739 15.308 1.00 95.56 286 ASP A CA 1
ATOM 2197 C C . ASP A 1 286 ? -0.497 -7.669 16.527 1.00 95.56 286 ASP A C 1
ATOM 2199 O O . ASP A 1 286 ? -0.403 -7.218 17.674 1.00 95.56 286 ASP A O 1
ATOM 2203 N N . THR A 1 287 ? -0.694 -8.981 16.325 1.00 96.44 287 THR A N 1
ATOM 2204 C CA . THR A 1 287 ? -0.777 -9.917 17.459 1.00 96.44 287 THR A CA 1
ATOM 2205 C C . THR A 1 287 ? 0.569 -10.041 18.186 1.00 96.44 287 THR A C 1
ATOM 2207 O O . THR A 1 287 ? 1.628 -9.992 17.545 1.00 96.44 287 THR A O 1
ATOM 2210 N N . PRO A 1 288 ? 0.575 -10.255 19.518 1.00 96.00 288 PRO A N 1
ATOM 2211 C CA . PRO A 1 288 ? 1.812 -10.385 20.291 1.00 96.00 288 PRO A CA 1
ATOM 2212 C C . PRO A 1 288 ? 2.774 -11.441 19.733 1.00 96.00 288 PRO A C 1
ATOM 2214 O O . PRO A 1 288 ? 3.982 -11.212 19.661 1.00 96.00 288 PRO A O 1
ATOM 2217 N N . GLU A 1 289 ? 2.243 -12.576 19.276 1.00 95.38 289 GLU A N 1
ATOM 2218 C CA . GLU A 1 289 ? 3.028 -13.685 18.736 1.00 95.38 289 GLU A CA 1
ATOM 2219 C C . GLU A 1 289 ? 3.701 -13.308 17.414 1.00 95.38 289 GLU A C 1
ATOM 2221 O O . GLU A 1 289 ? 4.848 -13.689 17.170 1.00 95.38 289 GLU A O 1
ATOM 2226 N N . MET A 1 290 ? 3.006 -12.571 16.539 1.00 95.19 290 MET A N 1
ATOM 2227 C CA . MET A 1 290 ? 3.576 -12.148 15.261 1.00 95.19 290 MET A CA 1
ATOM 2228 C C . MET A 1 290 ? 4.624 -11.055 15.460 1.00 95.19 290 MET A C 1
ATOM 2230 O O . MET A 1 290 ? 5.698 -11.118 14.863 1.00 95.19 290 MET A O 1
ATOM 2234 N N . ILE A 1 291 ? 4.363 -10.110 16.362 1.00 94.75 291 ILE A N 1
ATOM 2235 C CA . ILE A 1 291 ? 5.323 -9.072 16.747 1.00 94.75 291 ILE A CA 1
ATOM 2236 C C . ILE A 1 291 ? 6.606 -9.695 17.290 1.00 94.75 291 ILE A C 1
ATOM 2238 O O . ILE A 1 291 ? 7.699 -9.312 16.866 1.00 94.75 291 ILE A O 1
ATOM 2242 N N . GLN A 1 292 ? 6.493 -10.686 18.177 1.00 93.12 292 GLN A N 1
ATOM 2243 C CA . GLN A 1 292 ? 7.654 -11.397 18.699 1.00 93.12 292 GLN A CA 1
ATOM 2244 C C . GLN A 1 292 ? 8.436 -12.094 17.576 1.00 93.12 292 GLN A C 1
ATOM 2246 O O . GLN A 1 292 ? 9.648 -11.906 17.475 1.00 93.12 292 GLN A O 1
ATOM 2251 N N . LYS A 1 293 ? 7.756 -12.818 16.677 1.00 90.75 293 LYS A N 1
ATOM 2252 C CA . LYS A 1 293 ? 8.398 -13.463 15.516 1.00 90.75 293 LYS A CA 1
ATOM 2253 C C . LYS A 1 293 ? 9.124 -12.464 14.617 1.00 90.75 293 LYS A C 1
ATOM 2255 O O . LYS A 1 293 ? 10.225 -12.749 14.146 1.00 90.75 293 LYS A O 1
ATOM 2260 N N . ILE A 1 294 ? 8.527 -11.297 14.373 1.00 90.69 294 ILE A N 1
ATOM 2261 C CA . ILE A 1 294 ? 9.142 -10.232 13.575 1.00 90.69 294 ILE A CA 1
ATOM 2262 C C . ILE A 1 294 ? 10.398 -9.718 14.279 1.00 90.69 294 ILE A C 1
ATOM 2264 O O . ILE A 1 294 ? 11.457 -9.675 13.654 1.00 90.69 294 ILE A O 1
ATOM 2268 N N . ARG A 1 295 ? 10.321 -9.400 15.576 1.00 90.69 295 ARG A N 1
ATOM 2269 C CA . ARG A 1 295 ? 11.472 -8.940 16.372 1.00 90.69 295 ARG A CA 1
ATOM 2270 C C . ARG A 1 295 ? 12.601 -9.979 16.398 1.00 90.69 295 ARG A C 1
ATOM 2272 O O . ARG A 1 295 ? 13.755 -9.625 16.177 1.00 90.69 295 ARG A O 1
ATOM 2279 N N . GLU A 1 296 ? 12.281 -11.263 16.551 1.00 88.31 296 GLU A N 1
ATOM 2280 C CA . GLU A 1 296 ? 13.251 -12.369 16.488 1.00 88.31 296 GLU A CA 1
ATOM 2281 C C . GLU A 1 296 ? 13.870 -12.560 15.095 1.00 88.31 296 GLU A C 1
ATOM 2283 O O . GLU A 1 296 ? 15.035 -12.942 14.975 1.00 88.31 296 GLU A O 1
ATOM 2288 N N . LYS A 1 297 ? 13.112 -12.339 14.012 1.00 84.75 297 LYS A N 1
ATOM 2289 C CA . LYS A 1 297 ? 13.660 -12.358 12.644 1.00 84.75 297 LYS A CA 1
ATOM 2290 C C . LYS A 1 297 ? 14.588 -11.162 12.426 1.00 84.75 297 LYS A C 1
ATOM 2292 O O . LYS A 1 297 ? 15.654 -11.317 11.836 1.00 84.75 297 LYS A O 1
ATOM 2297 N N . ARG A 1 298 ? 14.205 -9.984 12.928 1.00 86.62 298 ARG A N 1
ATOM 2298 C CA . ARG A 1 298 ? 15.010 -8.761 12.842 1.00 86.62 298 ARG A CA 1
ATOM 2299 C C . ARG A 1 298 ? 16.312 -8.879 13.628 1.00 86.62 298 ARG A C 1
ATOM 2301 O O . ARG A 1 298 ? 17.344 -8.530 13.075 1.00 86.62 298 ARG A O 1
ATOM 2308 N N . SER A 1 299 ? 16.295 -9.423 14.845 1.00 84.75 299 SER A N 1
ATOM 2309 C CA . SER A 1 299 ? 17.501 -9.550 15.680 1.00 84.75 299 SER A CA 1
ATOM 2310 C C . SER A 1 299 ? 18.558 -10.493 15.097 1.00 84.75 299 SER A C 1
ATOM 2312 O O . SER A 1 299 ? 19.742 -10.352 15.391 1.00 84.75 299 SER A O 1
ATOM 2314 N N . ARG A 1 300 ? 18.142 -11.439 14.246 1.00 81.56 300 ARG A N 1
ATOM 2315 C CA . ARG A 1 300 ? 19.025 -12.404 13.575 1.00 81.56 300 ARG A CA 1
ATOM 2316 C C . ARG A 1 300 ? 19.580 -11.924 12.237 1.00 81.56 300 ARG A C 1
ATOM 2318 O O . ARG A 1 300 ? 20.389 -12.632 11.639 1.00 81.56 300 ARG A O 1
ATOM 2325 N N . ARG A 1 301 ? 19.147 -10.771 11.715 1.00 74.88 301 ARG A N 1
ATOM 2326 C CA . ARG A 1 301 ? 19.627 -10.331 10.401 1.00 74.88 301 ARG A CA 1
ATOM 2327 C C . ARG A 1 301 ? 21.078 -9.858 10.490 1.00 74.88 301 ARG A C 1
ATOM 2329 O O . ARG A 1 301 ? 21.432 -9.029 11.323 1.00 74.88 301 ARG A O 1
ATOM 2336 N N . HIS A 1 302 ? 21.904 -10.342 9.571 1.00 64.56 302 HIS A N 1
ATOM 2337 C CA . HIS A 1 302 ? 23.262 -9.851 9.378 1.00 64.56 302 HIS A CA 1
ATOM 2338 C C . HIS A 1 302 ? 23.240 -8.755 8.301 1.00 64.56 302 HIS A C 1
ATOM 2340 O O . HIS A 1 302 ? 23.203 -9.045 7.109 1.00 64.56 302 HIS A O 1
ATOM 2346 N N . GLY A 1 303 ? 23.219 -7.486 8.723 1.00 67.50 303 GLY A N 1
ATOM 2347 C CA . GLY A 1 303 ? 23.226 -6.321 7.826 1.00 67.50 303 GLY A CA 1
ATOM 2348 C C . GLY A 1 303 ? 21.841 -5.848 7.357 1.00 67.50 303 GLY A C 1
ATOM 2349 O O . GLY A 1 303 ? 20.808 -6.276 7.866 1.00 67.50 303 GLY A O 1
ATOM 2350 N N . ARG A 1 304 ? 21.828 -4.912 6.396 1.00 68.38 304 ARG A N 1
ATOM 2351 C CA . ARG A 1 304 ? 20.616 -4.290 5.815 1.00 68.38 304 ARG A CA 1
ATOM 2352 C C . ARG A 1 304 ? 20.459 -4.593 4.319 1.00 68.38 304 ARG A C 1
ATOM 2354 O O . ARG A 1 304 ? 20.111 -3.720 3.530 1.00 68.38 304 ARG A O 1
ATOM 2361 N N . GLY A 1 305 ? 20.817 -5.814 3.920 1.00 67.00 305 GLY A N 1
ATOM 2362 C CA . GLY A 1 305 ? 20.672 -6.269 2.538 1.00 67.00 305 GLY A CA 1
ATOM 2363 C C . GLY A 1 305 ? 19.211 -6.276 2.075 1.00 67.00 305 GLY A C 1
ATOM 2364 O O . GLY A 1 305 ? 18.291 -6.260 2.887 1.00 67.00 305 GLY A O 1
ATOM 2365 N N . VAL A 1 306 ? 19.015 -6.314 0.754 1.00 69.31 306 VAL A N 1
ATOM 2366 C CA . VAL A 1 306 ? 17.686 -6.316 0.110 1.00 69.31 306 VAL A CA 1
ATOM 2367 C C . VAL A 1 306 ? 16.897 -7.598 0.420 1.00 69.31 306 VAL A C 1
ATOM 2369 O O . VAL A 1 306 ? 15.673 -7.584 0.371 1.00 69.31 306 VAL A O 1
ATOM 2372 N N . LEU A 1 307 ? 17.580 -8.695 0.765 1.00 67.00 307 LEU A N 1
ATOM 2373 C CA . LEU A 1 307 ? 16.953 -9.980 1.071 1.00 67.00 307 LEU A CA 1
ATOM 2374 C C . LEU A 1 307 ? 16.828 -10.216 2.588 1.00 67.00 307 LEU A C 1
ATOM 2376 O O . LEU A 1 307 ? 17.743 -9.860 3.342 1.00 67.00 307 LEU A O 1
ATOM 2380 N N . PRO A 1 308 ? 15.726 -10.836 3.062 1.00 57.09 308 PRO A N 1
ATOM 2381 C CA . PRO A 1 308 ? 15.562 -11.163 4.469 1.00 57.09 308 PRO A CA 1
ATOM 2382 C C . PRO A 1 308 ? 16.532 -12.276 4.878 1.00 57.09 308 PRO A C 1
ATOM 2384 O O . PRO A 1 308 ? 16.299 -13.441 4.589 1.00 57.09 308 PRO A O 1
ATOM 2387 N N . GLY A 1 309 ? 17.572 -11.919 5.630 1.00 48.59 309 GLY A N 1
ATOM 2388 C CA . GLY A 1 309 ? 18.488 -12.894 6.215 1.00 48.59 309 GLY A CA 1
ATOM 2389 C C . GLY A 1 309 ? 19.639 -13.277 5.286 1.00 48.59 309 GLY A C 1
ATOM 2390 O O . GLY A 1 309 ? 19.466 -13.981 4.304 1.00 48.59 309 GLY A O 1
ATOM 2391 N N . THR A 1 310 ? 20.833 -12.878 5.725 1.00 45.56 310 THR A N 1
ATOM 2392 C CA . THR A 1 310 ? 22.157 -13.439 5.414 1.00 45.56 310 THR A CA 1
ATOM 2393 C C . THR A 1 310 ? 22.875 -13.015 4.132 1.00 45.56 310 THR A C 1
ATOM 2395 O O . THR A 1 310 ? 22.328 -12.853 3.049 1.00 45.56 310 THR A O 1
ATOM 2398 N N . THR A 1 311 ? 24.186 -12.874 4.307 1.00 44.25 311 THR A N 1
ATOM 2399 C CA . THR A 1 311 ? 25.225 -12.949 3.279 1.00 44.25 311 THR A CA 1
ATOM 2400 C C . THR A 1 311 ? 25.570 -14.402 2.910 1.00 44.25 311 THR A C 1
ATOM 2402 O O . THR A 1 311 ? 26.511 -14.611 2.152 1.00 44.25 311 THR A O 1
ATOM 2405 N N . GLU A 1 312 ? 24.862 -15.402 3.455 1.00 48.62 312 GLU A N 1
ATOM 2406 C CA . GLU A 1 312 ? 25.108 -16.828 3.222 1.00 48.62 312 GLU A CA 1
ATOM 2407 C C . GLU A 1 312 ? 23.915 -17.474 2.506 1.00 48.62 312 GLU A C 1
ATOM 2409 O O . GLU A 1 312 ? 22.806 -17.554 3.012 1.00 48.62 312 GLU A O 1
ATOM 2414 N N . GLU A 1 313 ? 24.171 -17.981 1.307 1.00 45.00 313 GLU A N 1
ATOM 2415 C CA . GLU A 1 313 ? 23.213 -18.525 0.334 1.00 45.00 313 GLU A CA 1
ATOM 2416 C C . GLU A 1 313 ? 22.251 -19.612 0.878 1.00 45.00 313 GLU A C 1
ATOM 2418 O O . GLU A 1 313 ? 21.206 -19.868 0.285 1.00 45.00 313 GLU A O 1
ATOM 2423 N N . ALA A 1 314 ? 22.567 -20.231 2.021 1.00 44.31 314 ALA A N 1
ATOM 2424 C CA . ALA A 1 314 ? 21.817 -21.339 2.615 1.00 44.31 314 ALA A CA 1
ATOM 2425 C C . ALA A 1 314 ? 20.486 -20.941 3.288 1.00 44.31 314 ALA A C 1
ATOM 2427 O O . ALA A 1 314 ? 19.585 -21.776 3.361 1.00 44.31 314 ALA A O 1
ATOM 2428 N N . ASP A 1 315 ? 20.329 -19.690 3.735 1.00 48.59 315 ASP A N 1
ATOM 2429 C CA . ASP A 1 315 ? 19.103 -19.218 4.409 1.00 48.59 315 ASP A CA 1
ATOM 2430 C C . ASP A 1 315 ? 18.079 -18.591 3.436 1.00 48.59 315 ASP A C 1
ATOM 2432 O O . ASP A 1 315 ? 16.969 -18.232 3.836 1.00 48.59 315 ASP A O 1
ATOM 2436 N N . LEU A 1 316 ? 18.429 -18.475 2.147 1.00 51.09 316 LEU A N 1
ATOM 2437 C CA . LEU A 1 316 ? 17.609 -17.834 1.108 1.00 51.09 316 LEU A CA 1
ATOM 2438 C C . LEU A 1 316 ? 16.545 -18.751 0.490 1.00 51.09 316 LEU A C 1
ATOM 2440 O O . LEU A 1 316 ? 15.721 -18.277 -0.291 1.00 51.09 316 LEU A O 1
ATOM 2444 N N . VAL A 1 317 ? 16.541 -20.046 0.818 1.00 44.97 317 VAL A N 1
ATOM 2445 C CA . VAL A 1 317 ? 15.540 -20.997 0.321 1.00 44.97 317 VAL A CA 1
ATOM 2446 C C . VAL A 1 317 ? 14.504 -21.230 1.420 1.00 44.97 317 VAL A C 1
ATOM 2448 O O . VAL A 1 317 ? 14.807 -21.903 2.409 1.00 44.97 317 VAL A O 1
ATOM 2451 N N . PRO A 1 318 ? 13.270 -20.707 1.295 1.00 48.78 318 PRO A N 1
ATOM 2452 C CA . PRO A 1 318 ? 12.199 -21.097 2.196 1.00 48.78 318 PRO A CA 1
ATOM 2453 C C . PRO A 1 318 ? 12.019 -22.614 2.116 1.00 48.78 318 PRO A C 1
ATOM 2455 O O . PRO A 1 318 ? 11.940 -23.167 1.018 1.00 48.78 318 PRO A O 1
ATOM 2458 N N . ALA A 1 319 ? 11.914 -23.287 3.265 1.00 52.09 319 ALA A N 1
ATOM 2459 C CA . ALA A 1 319 ? 11.387 -24.648 3.304 1.00 52.09 319 ALA A CA 1
ATOM 2460 C C . ALA A 1 319 ? 10.073 -24.665 2.508 1.00 52.09 319 ALA A C 1
ATOM 2462 O O . ALA A 1 319 ? 9.225 -23.804 2.758 1.00 52.09 319 ALA A O 1
ATOM 2463 N N . GLU A 1 320 ? 9.948 -25.574 1.533 1.00 41.72 320 GLU A N 1
ATOM 2464 C CA . GLU A 1 320 ? 8.814 -25.646 0.605 1.00 41.72 320 GLU A CA 1
ATOM 2465 C C . GLU A 1 320 ? 7.495 -25.402 1.351 1.00 41.72 320 GLU A C 1
ATOM 2467 O O . GLU A 1 320 ? 7.023 -26.249 2.113 1.00 41.72 320 GLU A O 1
ATOM 2472 N N . LYS A 1 321 ? 6.888 -24.224 1.156 1.00 43.94 321 LYS A N 1
ATOM 2473 C CA . LYS A 1 321 ? 5.487 -24.042 1.527 1.00 43.94 321 LYS A CA 1
ATOM 2474 C C . LYS A 1 321 ? 4.707 -24.902 0.535 1.00 43.94 321 LYS A C 1
ATOM 2476 O O . LYS A 1 321 ? 4.812 -24.630 -0.662 1.00 43.94 321 LYS A O 1
ATOM 2481 N N . PRO A 1 322 ? 3.951 -25.927 0.968 1.00 39.56 322 PRO A N 1
ATOM 2482 C CA . PRO A 1 322 ? 3.124 -26.681 0.043 1.00 39.56 322 PRO A CA 1
ATOM 2483 C C . PRO A 1 322 ? 2.162 -25.699 -0.624 1.00 39.56 322 PRO A C 1
ATOM 2485 O O . PRO A 1 322 ? 1.308 -25.105 0.037 1.00 39.56 322 PRO A O 1
ATOM 2488 N N . TYR A 1 323 ? 2.344 -25.493 -1.927 1.00 47.06 323 TYR A N 1
ATOM 2489 C CA . TYR A 1 323 ? 1.444 -24.694 -2.739 1.00 47.06 323 TYR A CA 1
ATOM 2490 C C . TYR A 1 323 ? 0.089 -25.403 -2.765 1.00 47.06 323 TYR A C 1
ATOM 2492 O O . TYR A 1 323 ? -0.112 -26.379 -3.486 1.00 47.06 323 TYR A O 1
ATOM 2500 N N . GLN A 1 324 ? -0.837 -24.946 -1.928 1.00 43.50 324 GLN A N 1
ATOM 2501 C CA . GLN A 1 324 ? -2.239 -25.319 -2.024 1.00 43.50 324 GLN A CA 1
ATOM 2502 C C . GLN A 1 324 ? -2.892 -24.331 -2.979 1.00 43.50 324 GLN A C 1
ATOM 2504 O O . GLN A 1 324 ? -3.341 -23.266 -2.564 1.00 43.50 324 GLN A O 1
ATOM 2509 N N . ALA A 1 325 ? -2.906 -24.661 -4.270 1.00 42.12 325 ALA A N 1
ATOM 2510 C CA . ALA A 1 325 ? -3.730 -23.927 -5.217 1.00 42.12 325 ALA A CA 1
ATOM 2511 C C . ALA A 1 325 ? -5.192 -24.014 -4.746 1.00 42.12 325 ALA A C 1
ATOM 2513 O O . ALA A 1 325 ? -5.718 -25.131 -4.661 1.00 42.12 325 ALA A O 1
ATOM 2514 N N . PRO A 1 326 ? -5.894 -22.903 -4.461 1.00 44.62 326 PRO A N 1
ATOM 2515 C CA . PRO A 1 326 ? -7.340 -22.950 -4.533 1.00 44.62 326 PRO A CA 1
ATOM 2516 C C . PRO A 1 326 ? -7.693 -23.300 -5.981 1.00 44.62 326 PRO A C 1
ATOM 2518 O O . PRO A 1 326 ? -7.193 -22.685 -6.923 1.00 44.62 326 PRO A O 1
ATOM 2521 N N . PHE A 1 327 ? -8.523 -24.325 -6.166 1.00 45.34 327 PHE A N 1
ATOM 2522 C CA . PHE A 1 327 ? -9.100 -24.657 -7.463 1.00 45.34 327 PHE A CA 1
ATOM 2523 C C . PHE A 1 327 ? -10.070 -23.530 -7.841 1.00 45.34 327 PHE A C 1
ATOM 2525 O O . PHE A 1 327 ? -11.269 -23.611 -7.583 1.00 45.34 327 PHE A O 1
ATOM 2532 N N . ILE A 1 328 ? -9.546 -22.425 -8.373 1.00 47.97 328 ILE A N 1
ATOM 2533 C CA . ILE A 1 328 ? -10.368 -21.336 -8.890 1.00 47.97 328 ILE A CA 1
ATOM 2534 C C . ILE A 1 328 ? -10.757 -21.729 -10.312 1.00 47.97 328 ILE A C 1
ATOM 2536 O O . ILE A 1 328 ? -10.100 -21.369 -11.286 1.00 47.97 328 ILE A O 1
ATOM 2540 N N . GLY A 1 329 ? -11.838 -22.498 -10.424 1.00 41.41 329 GLY A N 1
ATOM 2541 C CA . GLY A 1 329 ? -12.579 -22.611 -11.673 1.00 41.41 329 GLY A CA 1
ATOM 2542 C C . GLY A 1 329 ? -13.227 -21.263 -11.969 1.00 41.41 329 GLY A C 1
ATOM 2543 O O . GLY A 1 329 ? -14.387 -21.052 -11.623 1.00 41.41 329 GLY A O 1
ATOM 2544 N N . LEU A 1 330 ? -12.470 -20.327 -12.545 1.00 43.53 330 LEU A N 1
ATOM 2545 C CA . LEU A 1 330 ? -13.052 -19.110 -13.099 1.00 43.53 330 LEU A CA 1
ATOM 2546 C C . LEU A 1 330 ? -13.893 -19.523 -14.312 1.00 43.53 330 LEU A C 1
ATOM 2548 O O . LEU A 1 330 ? -13.350 -20.143 -15.231 1.00 43.53 330 LEU A O 1
ATOM 2552 N N . PRO A 1 331 ? -15.201 -19.217 -14.341 1.00 44.91 331 PRO A N 1
ATOM 2553 C CA . PRO A 1 331 ? -15.999 -19.467 -15.525 1.00 44.91 331 PRO A CA 1
ATOM 2554 C C . PRO A 1 331 ? -15.436 -18.624 -16.668 1.00 44.91 331 PRO A C 1
ATOM 2556 O O . PRO A 1 331 ? -15.339 -17.399 -16.569 1.00 44.91 331 PRO A O 1
ATOM 2559 N N . LEU A 1 332 ? -15.069 -19.277 -17.770 1.00 55.56 332 LEU A N 1
ATOM 2560 C CA . LEU A 1 332 ? -14.860 -18.564 -19.021 1.00 55.56 332 LEU A CA 1
ATOM 2561 C C . LEU A 1 332 ? -16.196 -17.938 -19.439 1.00 55.56 332 LEU A C 1
ATOM 2563 O O . LEU A 1 332 ? -17.271 -18.483 -19.177 1.00 55.56 332 LEU A O 1
ATOM 2567 N N . SER A 1 333 ? -16.139 -16.802 -20.128 1.00 61.81 333 SER A N 1
ATOM 2568 C CA . SER A 1 333 ? -17.319 -16.080 -20.627 1.00 61.81 333 SER A CA 1
ATOM 2569 C C . SER A 1 333 ? -18.191 -16.892 -21.601 1.00 61.81 333 SER A C 1
ATOM 2571 O O . SER A 1 333 ? -19.277 -16.449 -21.964 1.00 61.81 333 SER A O 1
ATOM 2573 N N . ASP A 1 334 ? -17.746 -18.087 -21.997 1.00 66.19 334 ASP A N 1
ATOM 2574 C CA . ASP A 1 334 ? -18.462 -19.042 -22.842 1.00 66.19 334 ASP A CA 1
ATOM 2575 C C . ASP A 1 334 ? -19.026 -20.264 -22.087 1.00 66.19 334 ASP A C 1
ATOM 2577 O O . ASP A 1 334 ? -19.524 -21.201 -22.713 1.00 66.19 334 ASP A O 1
ATOM 2581 N N . GLY A 1 335 ? -18.973 -20.266 -20.750 1.00 56.78 335 GLY A N 1
ATOM 2582 C CA . GLY A 1 335 ? -19.557 -21.317 -19.914 1.00 56.78 335 GLY A CA 1
ATOM 2583 C C . GLY A 1 335 ? -18.739 -22.609 -19.828 1.00 56.78 335 GLY A C 1
ATOM 2584 O O . GLY A 1 335 ? -19.247 -23.609 -19.317 1.00 56.78 335 GLY A O 1
ATOM 2585 N N . ARG A 1 336 ? -17.488 -22.625 -20.303 1.00 52.59 336 ARG A N 1
ATOM 2586 C CA . ARG A 1 336 ? -16.573 -23.753 -20.084 1.00 52.59 336 ARG A CA 1
ATOM 2587 C C . ARG A 1 336 ? -15.816 -23.602 -18.763 1.00 52.59 336 ARG A C 1
ATOM 2589 O O . ARG A 1 336 ? -15.333 -22.522 -18.430 1.00 52.59 336 ARG A O 1
ATOM 2596 N N . MET A 1 337 ? -15.711 -24.711 -18.035 1.00 46.62 337 MET A N 1
ATOM 2597 C CA . MET A 1 337 ? -14.815 -24.861 -16.886 1.00 46.62 337 MET A CA 1
ATOM 2598 C C . MET A 1 337 ? -13.460 -25.364 -17.393 1.00 46.62 337 MET A C 1
ATOM 2600 O O . MET A 1 337 ? -13.434 -26.190 -18.311 1.00 46.62 337 MET A O 1
ATOM 2604 N N . ILE A 1 338 ? -12.364 -24.873 -16.812 1.00 55.25 338 ILE A N 1
ATOM 2605 C CA . ILE A 1 338 ? -11.030 -25.474 -16.976 1.00 55.25 338 ILE A CA 1
ATOM 2606 C C . ILE A 1 338 ? -10.885 -26.616 -15.974 1.00 55.25 338 ILE A C 1
ATOM 2608 O O . ILE A 1 338 ? -11.260 -26.400 -14.797 1.00 55.25 338 ILE A O 1
#

Radius of gyration: 29.36 Å; Cα contacts (8 Å, |Δi|>4): 154; chains: 1; bounding box: 74×82×56 Å

Solvent-accessible surface area (backbone atoms only — not comparable to full-atom values): 21469 Å² total; per-residue (Å²): 132,86,78,50,72,67,56,43,52,54,51,41,54,51,44,51,52,54,51,73,70,44,94,65,91,48,75,67,50,52,53,46,52,54,52,41,53,56,41,53,53,52,56,53,54,58,58,73,74,58,84,81,80,90,76,92,80,92,73,85,83,90,72,86,85,92,70,87,82,63,56,80,49,66,57,96,85,35,67,29,64,53,80,80,83,77,78,81,86,75,77,95,80,77,95,74,93,79,82,93,84,79,88,79,82,80,79,94,81,82,76,82,59,80,78,80,62,76,73,51,52,58,56,47,47,52,50,48,54,50,48,52,57,40,61,77,53,73,66,75,78,73,51,74,67,54,48,48,52,50,54,49,38,52,73,54,65,35,41,65,78,45,98,82,63,81,41,71,47,70,56,73,69,39,53,51,49,49,56,50,50,35,51,76,70,66,44,61,84,82,49,60,67,66,66,51,52,50,53,52,48,49,68,58,20,71,95,59,71,85,50,71,68,53,53,53,34,51,54,50,48,55,53,49,54,54,44,41,76,72,70,51,47,71,70,57,51,53,53,51,49,53,61,57,73,72,45,82,84,77,57,68,74,58,53,52,51,51,52,54,52,52,50,52,54,49,26,58,75,72,74,46,59,66,64,60,53,52,50,55,48,52,60,57,53,68,35,71,69,44,36,49,51,49,39,57,54,58,73,67,38,61,75,85,60,79,60,85,47,56,95,50,82,81,64,68,60,75,78,83,73,80,83,75,74,75,87,75,66,62,70,42,100,82,75,50,76,118

Nearest PDB structures (foldseek):
  8h1j-assembly1_A  TM=8.127E-01  e=7.172E+00  Deinococcus radiodurans R1 = ATCC 13939 = DSM 20539
  7y5e-assembly1_FN  TM=6.216E-01  e=7.597E+00  Porphyridium purpureum

Sequence (338 aa):
MTMTREQLIARRDELQAQIDASNGWGAAVGAMSEELEGIKRRLQAQVSENPCRQVDLPHVIQLGTGDRIITSGFYRGLPAVFIEPTADPRPPGTRGETPAGERHTLAPGATVIAAANLRSLEVLREHIDKAATKLMRGAAPLTEDECFMVEAAMYYGFQHVDDDATVFQANESQIVALVKAAREQGRQDVLSLQPRCVTWLDKVTEDDPTDLTERLARFFEESAEFVQSKGFTEAQVHDIVRYVFGRPAGEPPQEIGGAMTTMAVLCDFIGEDMFACAEAELARVDTPEMIQKIREKRSRRHGRGVLPGTTEEADLVPAEKPYQAPFIGLPLSDGRMI